Protein 1A64 (pdb70)

Nearest PDB structures (foldseek):
  1a7b-assembly1_A  TM=9.871E-01  e=3.506E-15  Rattus norvegicus
  1cdc-assembly1_A  TM=5.563E-01  e=2.227E-14  Rattus norvegicus
  1hng-assembly1_B  TM=5.543E-01  e=1.855E-09  Rattus rattus
  1t6w-assembly1_A  TM=5.623E-01  e=9.283E-09  Rattus norvegicus
  1a7b-assembly1_A  TM=9.860E-01  e=1.993E-15  Rattus norvegicus

GO terms:
  GO:0005886 plasma membrane (C, EXP)
  GO:0009986 cell surface (C, IDA)
  GO:0032991 protein-containing complex (C, IDA)
  GO:0098609 cell-cell adhesion (P, IMP)
  GO:0005515 protein binding (F, IPI)
  GO:0030971 receptor tyrosine kinase binding (F, IPI)
  GO:0042802 identical protein binding (F, IPI)
  GO:0019901 protein kinase binding (F, IPI)

B-factor: mean 34.08, std 10.12, range [12.92, 67.63]

Foldseek 3Di:
DDDDDDPPDDDDDDDPPDDDDPPDAKDWDADPPRTDDMGGNDDDDPDPQWDQDPVRDIDRNDDDQVVFAKDWDWDADPVRHTDDIDIDGGDDDD/DDDDDDPPDDDDDDDPPDDDDPPDAKDWDADVVGTDDMDGDDDDDPDPQWDADPVGDIHRNDDDQVVFAKDWDWDADPVGDTPDIDIDGGDDDD

Radius of gyration: 20.13 Å; Cα contacts (8 Å, |Δi|>4): 446; chains: 2; bounding box: 44×44×50 Å

Organism: Rattus norvegicus (NCBI:txid10116)

Secondary structure (DSSP, 8-state):
-EEEEETT--EEE--TT----TTEEEEEEEETTEEEEEEESSPEESSTTEEE-TTSPEEESS--GGG-EEEEEEEEETTS-EEEEEEEEEEEE-/-EEEEETT--EEE--TT----TTEEEEEEEETTEEEEEEE-SPEESSTTEEE-TTSPEEESS--GGG-EEEEEEEEETT--EEEEEEEEEEEE-

Sequence (188 aa):
GTVWGALGHGINLNIPNFQMTDDIDEVRWERGSTLVAEFKRKPFLKSGAFEILANGDLKIKNLTRDDSGTYNVTVYSTNGTRILDKALDLRILEGTVWGALGHGINLNIPNFQMTDDIDEVRWERGSTLVAEFKRKPFLKSGAFEILANGDLKIKNLTRDDSGTYNVTVYSTNGTRILDKALDLRILE

Solvent-accessible surface area: 10518 Å² total; per-residue (Å²): 81,74,41,138,9,32,77,58,117,36,26,50,0,86,10,48,134,37,145,44,60,129,79,4,7,22,1,57,0,46,79,59,128,47,61,2,0,39,49,61,72,103,48,82,64,113,52,56,48,9,52,27,52,105,74,4,8,0,71,1,100,85,2,50,179,112,12,51,26,67,0,46,0,2,0,29,17,57,114,53,74,138,94,18,83,85,54,9,50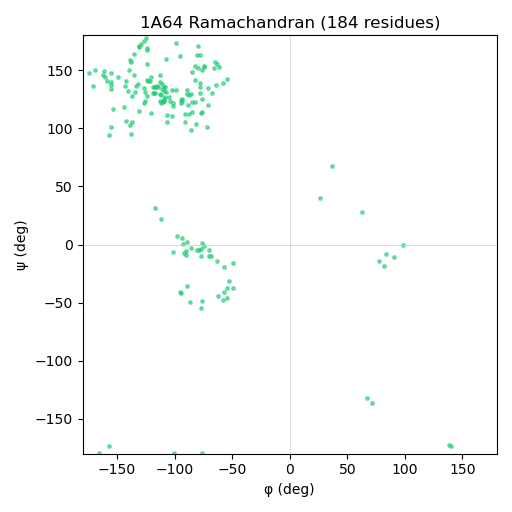,1,121,24,112,149,79,81,44,136,11,30,77,60,116,36,31,52,0,88,10,45,162,50,144,54,64,153,86,21,8,19,0,55,0,47,49,55,129,43,64,0,0,39,39,64,106,99,48,75,64,118,51,53,43,16,59,30,54,106,74,4,8,0,60,0,102,80,1,58,171,102,18,44,31,59,1,48,0,2,0,41,11,56,118,43,70,133,94,18,78,72,51,12,58,2,131,24,113,138

InterPro domains:
  IPR008424 Immunoglobulin C2-set [PF05790] (128-198)
  IPR013106 Immunoglobulin V-set domain [PF07686] (25-119)
  IPR013783 Immunoglobulin-like fold [G3DSA:2.60.40.10] (23-121)
  IPR013783 Immunoglobulin-like fold [G3DSA:2.60.40.10] (122-198)
  IPR015631 CD2/SLAM family receptor [PTHR12080] (14-244)
  IPR015632 T-cell surface antigen CD2 [PR01870] (29-41)
  IPR015632 T-cell surface antigen CD2 [PR01870] (43-56)
  IPR015632 T-cell surface antigen CD2 [PR01870] (77-89)
  IPR015632 T-cell surface antigen CD2 [PR01870] (90-107)
  IPR015632 T-cell surface antigen CD2 [PR01870] (107-121)
  IPR036179 Immunoglobulin-like domain superfamily [SSF48726] (27-110)
  IPR036179 Immunoglobulin-like domain superfamily [SSF48726] (121-198)

CATH classification: 2.60.40.10

Structure (mmCIF, N/CA/C/O backbone):
data_1A64
#
_entry.id   1A64
#
_cell.length_a   40.720
_cell.length_b   40.720
_cell.length_c   105.840
_cell.angle_alpha   90.00
_cell.angle_beta   90.00
_cell.angle_gamma   90.00
#
_symmetry.space_group_name_H-M   'P 43'
#
loop_
_entity.id
_entity.type
_entity.pdbx_description
1 polymer CD2
2 water water
#
loop_
_atom_site.group_PDB
_atom_site.id
_atom_site.type_symbol
_atom_site.label_atom_id
_atom_site.label_alt_id
_atom_site.label_comp_id
_atom_site.label_asym_id
_atom_site.label_entity_id
_atom_site.label_seq_id
_atom_site.pdbx_PDB_ins_code
_atom_site.Cartn_x
_atom_site.Cartn_y
_atom_site.Cartn_z
_atom_site.occupancy
_atom_site.B_iso_or_equiv
_atom_site.auth_seq_id
_atom_site.auth_comp_id
_atom_site.auth_asym_id
_atom_site.auth_atom_id
_atom_site.pdbx_PDB_model_num
ATOM 1 N N . GLY A 1 4 ? 19.373 0.578 -1.569 1.00 39.13 4 GLY A N 1
ATOM 2 C CA . GLY A 1 4 ? 17.875 0.455 -1.594 1.00 38.52 4 GLY A CA 1
ATOM 3 C C . GLY A 1 4 ? 17.279 0.489 -0.200 1.00 37.85 4 GLY A C 1
ATOM 4 O O . GLY A 1 4 ? 16.155 0.950 -0.005 1.00 38.03 4 GLY A O 1
ATOM 5 N N . THR A 1 5 ? 18.043 0.000 0.774 1.00 37.12 5 THR A N 1
ATOM 6 C CA . THR A 1 5 ? 17.607 -0.037 2.161 1.00 34.74 5 THR A CA 1
ATOM 7 C C . THR A 1 5 ? 18.358 0.967 3.034 1.00 33.44 5 THR A C 1
ATOM 8 O O . THR A 1 5 ? 19.591 0.944 3.119 1.00 33.89 5 THR A O 1
ATOM 12 N N . VAL A 1 6 ? 17.595 1.845 3.683 1.00 32.02 6 VAL A N 1
ATOM 13 C CA . VAL A 1 6 ? 18.142 2.875 4.567 1.00 29.72 6 VAL A CA 1
ATOM 14 C C . VAL A 1 6 ? 17.669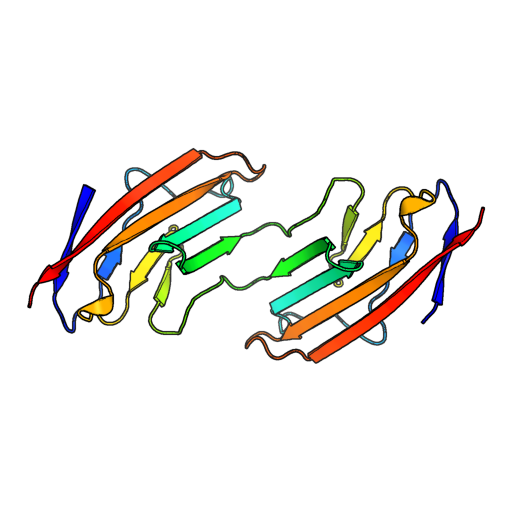 2.583 5.979 1.00 28.10 6 VAL A C 1
ATOM 15 O O . VAL A 1 6 ? 16.501 2.285 6.184 1.00 28.01 6 VAL A O 1
ATOM 19 N N . TRP A 1 7 ? 18.574 2.705 6.945 1.00 26.82 7 TRP A N 1
ATOM 20 C CA . TRP A 1 7 ? 18.257 2.442 8.339 1.00 25.58 7 TRP A CA 1
ATOM 21 C C . TRP A 1 7 ? 18.201 3.673 9.232 1.00 24.35 7 TRP A C 1
ATOM 22 O O . TRP A 1 7 ? 19.103 4.509 9.229 1.00 24.15 7 TRP A O 1
ATOM 33 N N . GLY A 1 8 ? 17.134 3.754 10.016 1.00 22.94 8 GLY A N 1
ATOM 34 C CA . GLY A 1 8 ? 16.964 4.848 10.944 1.00 22.83 8 GLY A CA 1
ATOM 35 C C . GLY A 1 8 ? 16.750 4.238 12.315 1.00 23.87 8 GLY A C 1
ATOM 36 O O . GLY A 1 8 ? 16.673 3.024 12.462 1.00 24.42 8 GLY A O 1
ATOM 37 N N . ALA A 1 9 ? 16.611 5.061 13.331 1.00 24.46 9 ALA A N 1
ATOM 38 C CA . ALA A 1 9 ? 16.409 4.529 14.659 1.00 25.28 9 ALA A CA 1
ATOM 39 C C . ALA A 1 9 ? 15.361 5.388 15.354 1.00 26.01 9 ALA A C 1
ATOM 40 O O . ALA A 1 9 ? 15.227 6.567 15.021 1.00 26.81 9 ALA A O 1
ATOM 42 N N . LEU A 1 10 ? 14.584 4.794 16.266 1.00 26.58 10 LEU A N 1
ATOM 43 C CA . LEU A 1 10 ? 13.551 5.535 16.997 1.00 27.93 10 LEU A CA 1
ATOM 44 C C . LEU A 1 10 ? 14.128 6.716 17.769 1.00 29.14 10 LEU A C 1
ATOM 45 O O . LEU A 1 10 ? 15.208 6.615 18.354 1.00 29.80 10 LEU A O 1
ATOM 50 N N . GLY A 1 11 ? 13.404 7.836 17.744 1.00 29.34 11 GLY A N 1
ATOM 51 C CA . GLY A 1 11 ? 13.836 9.043 18.430 1.00 29.48 11 GLY A CA 1
ATOM 52 C C . GLY A 1 11 ? 14.808 9.894 17.633 1.00 30.67 11 GLY A C 1
ATOM 53 O O . GLY A 1 11 ? 15.152 11.004 18.028 1.00 32.27 11 GLY A O 1
ATOM 54 N N . HIS A 1 12 ? 15.273 9.369 16.509 1.00 29.95 12 HIS A N 1
ATOM 55 C CA . HIS A 1 12 ? 16.205 10.103 15.676 1.00 28.92 12 HIS A CA 1
ATOM 56 C C . HIS A 1 12 ? 15.525 10.602 14.412 1.00 29.13 12 HIS A C 1
ATOM 57 O O . HIS A 1 12 ? 14.473 10.108 14.024 1.00 29.33 12 HIS A O 1
ATOM 64 N N . GLY A 1 13 ? 16.127 11.606 13.790 1.00 28.03 13 GLY A N 1
ATOM 65 C CA . GLY A 1 13 ? 15.607 12.119 12.542 1.00 26.61 13 GLY A CA 1
ATOM 66 C C . GLY A 1 13 ? 16.458 11.462 11.476 1.00 25.60 13 GLY A C 1
ATOM 67 O O . GLY A 1 13 ? 17.421 10.760 11.804 1.00 24.65 13 GLY A O 1
ATOM 68 N N . ILE A 1 14 ? 16.109 11.661 10.209 1.00 24.65 14 ILE A N 1
ATOM 69 C CA . ILE A 1 14 ? 16.876 11.066 9.126 1.00 23.99 14 ILE A CA 1
ATOM 70 C C . ILE A 1 14 ? 16.600 11.779 7.809 1.00 23.84 14 ILE A C 1
ATOM 71 O O . ILE A 1 14 ? 15.523 12.331 7.615 1.00 22.37 14 ILE A O 1
ATOM 76 N N . ASN A 1 15 ? 17.599 11.816 6.937 1.00 23.99 15 ASN A N 1
ATOM 77 C CA . ASN A 1 15 ? 17.432 12.420 5.633 1.00 24.83 15 ASN A CA 1
ATOM 78 C C . ASN A 1 15 ? 17.463 11.321 4.595 1.00 25.67 15 ASN A C 1
ATOM 79 O O . ASN A 1 15 ? 18.407 10.533 4.550 1.00 26.19 15 ASN A O 1
ATOM 84 N N . LEU A 1 16 ? 16.395 11.229 3.808 1.00 26.04 16 LEU A N 1
ATOM 85 C CA . LEU A 1 16 ? 16.303 10.240 2.733 1.00 26.60 16 LEU A CA 1
ATOM 86 C C . LEU A 1 16 ? 16.952 10.905 1.517 1.00 26.93 16 LEU A C 1
ATOM 87 O O . LEU A 1 16 ? 16.449 11.904 0.994 1.00 25.95 16 LEU A O 1
ATOM 92 N N . ASN A 1 17 ? 18.096 10.361 1.112 1.00 27.95 17 ASN A N 1
ATOM 93 C CA . ASN A 1 17 ? 18.879 10.920 0.020 1.00 28.57 17 ASN A CA 1
ATOM 94 C C . ASN A 1 17 ? 18.520 10.448 -1.362 1.00 29.61 17 ASN A C 1
ATOM 95 O O . ASN A 1 17 ? 18.400 9.246 -1.595 1.00 28.99 17 ASN A O 1
ATOM 100 N N . ILE A 1 18 ? 18.310 11.404 -2.267 1.00 31.71 18 ILE A N 1
ATOM 101 C CA . ILE A 1 18 ? 18.015 11.063 -3.654 1.00 33.99 18 ILE A CA 1
ATOM 102 C C . ILE A 1 18 ? 19.391 10.694 -4.192 1.00 36.78 18 ILE A C 1
ATOM 103 O O . ILE A 1 18 ? 20.281 11.541 -4.320 1.00 36.20 18 ILE A O 1
ATOM 108 N N . PRO A 1 19 ? 19.567 9.410 -4.535 1.00 40.29 19 PRO A N 1
ATOM 109 C CA . PRO A 1 19 ? 20.820 8.846 -5.059 1.00 43.61 19 PRO A CA 1
ATOM 110 C C . PRO A 1 19 ? 21.227 9.443 -6.382 1.00 46.56 19 PRO A C 1
ATOM 111 O O . PRO A 1 19 ? 20.366 9.873 -7.153 1.00 47.10 19 PRO A O 1
ATOM 115 N N . ASN A 1 20 ? 22.524 9.381 -6.666 1.00 49.04 20 ASN A N 1
ATOM 116 C CA . ASN A 1 20 ? 23.124 9.884 -7.918 1.00 51.67 20 ASN A CA 1
ATOM 117 C C . ASN A 1 20 ? 22.324 11.014 -8.583 1.00 51.81 20 ASN A C 1
ATOM 118 O O . ASN A 1 20 ? 22.213 11.102 -9.833 1.00 52.81 20 ASN A O 1
ATOM 123 N N . PHE A 1 21 ? 21.801 11.927 -7.783 1.00 50.55 21 PHE A N 1
ATOM 124 C CA . PHE A 1 21 ? 21.023 13.036 -8.297 1.00 49.95 21 PHE A CA 1
ATOM 125 C C . PHE A 1 21 ? 21.449 14.352 -7.651 1.00 51.09 21 PHE A C 1
ATOM 126 O O . PHE A 1 21 ? 21.612 14.441 -6.417 1.00 51.23 21 PHE A O 1
ATOM 134 N N . GLN A 1 22 ? 21.666 15.314 -8.519 1.00 51.48 22 GLN A N 1
ATOM 135 C CA . GLN A 1 22 ? 22.030 16.674 -8.129 1.00 52.15 22 GLN A CA 1
ATOM 136 C C . GLN A 1 22 ? 20.857 17.588 -8.500 1.00 51.47 22 GLN A C 1
ATOM 137 O O . GLN A 1 22 ? 20.277 17.453 -9.585 1.00 51.32 22 GLN A O 1
ATOM 143 N N . MET A 1 23 ? 20.565 18.535 -7.611 1.00 50.74 23 MET A N 1
ATOM 144 C CA . MET A 1 23 ? 19.482 19.509 -7.799 1.00 50.43 23 MET A CA 1
ATOM 145 C C . MET A 1 23 ? 19.970 20.692 -8.613 1.00 50.49 23 MET A C 1
ATOM 146 O O . MET 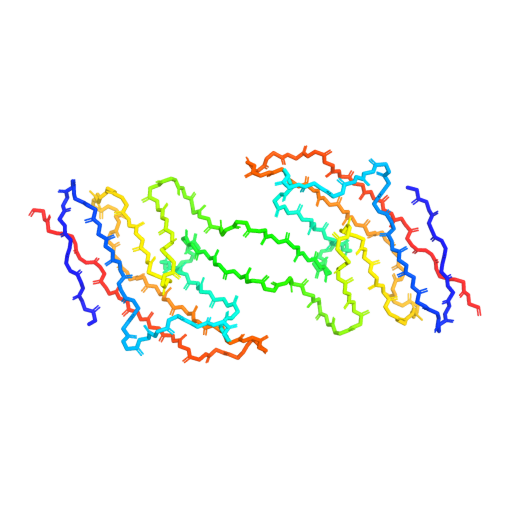A 1 23 ? 20.928 21.358 -8.222 1.00 51.26 23 MET A O 1
ATOM 151 N N . THR A 1 24 ? 19.297 20.955 -9.734 1.00 49.76 24 THR A N 1
ATOM 152 C CA . THR A 1 24 ? 19.630 22.062 -10.632 1.00 49.12 24 THR A CA 1
ATOM 153 C C . THR A 1 24 ? 18.410 22.952 -10.913 1.00 50.22 24 THR A C 1
ATOM 154 O O . THR A 1 24 ? 17.295 22.661 -10.465 1.00 50.75 24 THR A O 1
ATOM 158 N N . ASP A 1 25 ? 18.629 24.050 -11.641 1.00 50.09 25 ASP A N 1
ATOM 159 C CA . ASP A 1 25 ? 17.549 24.976 -11.999 1.00 49.43 25 ASP A CA 1
ATOM 160 C C . ASP A 1 25 ? 16.694 24.417 -13.134 1.00 48.24 25 ASP A C 1
ATOM 161 O O . ASP A 1 25 ? 15.689 25.003 -13.538 1.00 47.84 25 ASP A O 1
ATOM 166 N N . ASP A 1 26 ? 17.122 23.263 -13.632 1.00 47.28 26 ASP A N 1
ATOM 167 C CA . ASP A 1 26 ? 16.448 22.549 -14.694 1.00 46.03 26 ASP A CA 1
ATOM 168 C C . ASP A 1 26 ? 15.391 21.550 -14.200 1.00 43.42 26 ASP A C 1
ATOM 169 O O . ASP A 1 26 ? 14.649 20.996 -14.996 1.00 43.93 26 ASP A O 1
ATOM 174 N N . ILE A 1 27 ? 15.271 21.352 -12.894 1.00 40.40 27 ILE A N 1
ATOM 175 C CA . ILE A 1 27 ? 14.256 20.415 -12.457 1.00 37.73 27 ILE A CA 1
ATOM 176 C C . ILE A 1 27 ? 13.052 21.198 -11.949 1.00 35.59 27 ILE A C 1
ATOM 177 O O . ILE A 1 27 ? 13.190 22.177 -11.234 1.00 34.50 27 ILE A O 1
ATOM 182 N N . ASP A 1 28 ? 11.876 20.786 -12.396 1.00 34.26 28 ASP A N 1
ATOM 183 C CA . ASP A 1 28 ? 10.624 21.436 -12.055 1.00 33.55 28 ASP A CA 1
ATOM 184 C C . ASP A 1 28 ? 9.951 20.910 -10.794 1.00 32.77 28 ASP A C 1
ATOM 185 O O . ASP A 1 28 ? 9.370 21.699 -10.044 1.00 32.86 28 ASP A O 1
ATOM 190 N N . GLU A 1 29 ? 10.062 19.600 -10.542 1.00 32.12 29 GLU A N 1
ATOM 191 C CA . GLU A 1 29 ? 9.404 18.984 -9.380 1.00 31.19 29 GLU A CA 1
ATOM 192 C C . GLU A 1 29 ? 10.057 17.766 -8.720 1.00 28.70 29 GLU A C 1
ATOM 193 O O . GLU A 1 29 ? 10.639 16.908 -9.379 1.00 28.54 29 GLU A O 1
ATOM 199 N N . VAL A 1 30 ? 9.932 17.707 -7.398 1.00 26.32 30 VAL A N 1
ATOM 200 C CA . VAL A 1 30 ? 10.432 16.591 -6.606 1.00 25.94 30 VAL A CA 1
ATOM 201 C C . VAL A 1 30 ? 9.241 16.085 -5.783 1.00 25.36 30 VAL A C 1
ATOM 202 O O . VAL A 1 30 ? 8.607 16.831 -5.035 1.00 23.45 30 VAL A O 1
ATOM 206 N N . ARG A 1 31 ? 8.931 14.806 -5.939 1.00 25.49 31 ARG A N 1
ATOM 207 C CA . ARG A 1 31 ? 7.797 14.239 -5.239 1.00 25.17 31 ARG A CA 1
ATOM 208 C C . ARG A 1 31 ? 8.183 13.044 -4.409 1.00 24.22 31 ARG A C 1
ATOM 209 O O . ARG A 1 31 ? 8.820 12.128 -4.911 1.00 23.80 31 ARG A O 1
ATOM 217 N N . TRP A 1 32 ? 7.809 13.087 -3.133 1.00 23.81 32 TRP A N 1
ATOM 218 C CA . TRP A 1 32 ? 8.037 11.997 -2.186 1.00 23.41 32 TRP A CA 1
ATOM 219 C C . TRP A 1 32 ? 6.682 11.416 -1.797 1.00 23.64 32 TRP A C 1
ATOM 220 O O . TRP A 1 32 ? 5.755 12.141 -1.444 1.00 22.55 32 TRP A O 1
ATOM 231 N N . GLU A 1 33 ? 6.568 10.100 -1.885 1.00 23.94 33 GLU A N 1
ATOM 232 C CA . GLU A 1 33 ? 5.325 9.433 -1.528 1.00 24.21 33 GLU A CA 1
ATOM 233 C C . GLU A 1 33 ? 5.703 8.190 -0.764 1.00 24.43 33 GLU A C 1
ATOM 234 O O . GLU A 1 33 ? 6.796 7.676 -0.925 1.00 24.65 33 GLU A O 1
ATOM 240 N N . ARG A 1 34 ? 4.762 7.683 0.019 1.00 24.69 34 ARG A N 1
ATOM 241 C CA . ARG A 1 34 ? 4.951 6.458 0.783 1.00 25.76 34 ARG A CA 1
ATOM 242 C C . ARG A 1 34 ? 3.595 5.796 0.583 1.00 26.01 34 ARG A C 1
ATOM 243 O O . ARG A 1 34 ? 2.606 6.190 1.211 1.00 26.52 34 ARG A O 1
ATOM 251 N N . GLY A 1 35 ? 3.544 4.799 -0.304 1.00 25.68 35 GLY A N 1
ATOM 252 C CA . GLY A 1 35 ? 2.277 4.153 -0.619 1.00 25.48 35 GLY A CA 1
ATOM 253 C C . GLY A 1 35 ? 1.392 5.165 -1.331 1.00 24.57 35 GLY A C 1
ATOM 254 O O . GLY A 1 35 ? 1.842 5.866 -2.258 1.00 24.41 35 GLY A O 1
ATOM 255 N N . SER A 1 36 ? 0.141 5.280 -0.882 1.00 23.41 36 SER A N 1
ATOM 256 C CA . SER A 1 36 ? -0.791 6.231 -1.486 1.00 23.12 36 SER A CA 1
ATOM 257 C C . SER A 1 36 ? -0.759 7.625 -0.836 1.00 21.77 36 SER A C 1
ATOM 258 O O . SER A 1 36 ? -1.485 8.523 -1.244 1.00 21.93 36 SER A O 1
ATOM 261 N N . THR A 1 37 ? 0.129 7.804 0.135 1.00 20.75 37 THR A N 1
ATOM 262 C CA . THR A 1 37 ? 0.284 9.073 0.859 1.00 21.31 37 THR A CA 1
ATOM 263 C C . THR A 1 37 ? 1.291 10.004 0.189 1.00 21.20 37 THR A C 1
ATOM 264 O O . THR A 1 37 ? 2.402 9.573 -0.134 1.00 20.92 37 THR A O 1
ATOM 268 N N . LEU A 1 38 ? 0.903 11.262 -0.041 1.00 21.34 38 LEU A N 1
ATOM 269 C CA . LEU A 1 38 ? 1.837 12.256 -0.584 1.00 20.86 38 LEU A CA 1
ATOM 270 C C . LEU A 1 38 ? 2.498 12.841 0.671 1.00 21.50 38 LEU A C 1
ATOM 271 O O . LEU A 1 38 ? 1.812 13.369 1.554 1.00 22.60 38 LEU A O 1
ATOM 276 N N . VAL A 1 39 ? 3.815 12.715 0.773 1.00 20.17 39 VAL A N 1
ATOM 277 C CA . VAL A 1 39 ? 4.529 13.179 1.945 1.00 19.37 39 VAL A CA 1
ATOM 278 C C . VAL A 1 39 ? 5.087 14.579 1.770 1.00 20.21 39 VAL A C 1
ATOM 279 O O . VAL A 1 39 ? 5.011 15.434 2.662 1.00 20.28 39 VAL A O 1
ATOM 283 N N . ALA A 1 40 ? 5.607 14.833 0.585 1.00 21.55 40 ALA A N 1
ATOM 284 C CA . ALA A 1 40 ? 6.210 16.114 0.311 1.00 22.05 40 ALA A CA 1
ATOM 285 C C . ALA A 1 40 ? 6.320 16.303 -1.184 1.00 22.74 40 ALA A C 1
ATOM 286 O O . ALA A 1 40 ? 6.535 15.345 -1.925 1.00 22.76 40 ALA A O 1
ATOM 288 N N . GLU A 1 41 ? 6.167 17.544 -1.625 1.00 23.45 41 GLU A N 1
ATOM 289 C CA . GLU A 1 41 ? 6.289 17.863 -3.032 1.00 24.03 41 GLU A CA 1
ATOM 290 C C . GLU A 1 41 ? 6.664 19.299 -3.275 1.00 25.43 41 GLU A C 1
ATOM 291 O O . GLU A 1 41 ? 6.154 20.215 -2.642 1.00 24.78 41 GLU A O 1
ATOM 297 N N . PHE A 1 42 ? 7.579 19.463 -4.215 1.00 27.72 42 PHE A N 1
ATOM 298 C CA . PHE A 1 42 ? 8.065 20.755 -4.648 1.00 29.47 42 PHE A CA 1
ATOM 299 C C . PHE A 1 42 ? 7.804 20.823 -6.158 1.00 29.25 42 PHE A C 1
ATOM 300 O O . PHE A 1 42 ? 7.830 19.815 -6.855 1.00 27.80 42 PHE A O 1
ATOM 308 N N . LYS A 1 43 ? 7.386 21.996 -6.607 1.00 30.63 43 LYS A N 1
ATOM 309 C CA . LYS A 1 43 ? 7.104 22.245 -8.019 1.00 30.59 43 LYS A CA 1
ATOM 310 C C . LYS A 1 43 ? 7.311 23.740 -8.207 1.00 30.72 43 LYS A C 1
ATOM 311 O O . LYS A 1 43 ? 6.629 24.545 -7.564 1.00 31.04 43 LYS A O 1
ATOM 317 N N . ARG A 1 44 ? 8.294 24.106 -9.029 1.00 31.24 44 ARG A N 1
ATOM 318 C CA . ARG A 1 44 ? 8.601 25.515 -9.288 1.00 31.88 44 ARG A CA 1
ATOM 319 C C . ARG A 1 44 ? 7.611 26.187 -10.219 1.00 31.82 44 ARG A C 1
ATOM 320 O O . ARG A 1 44 ? 7.154 27.289 -9.941 1.00 32.39 44 ARG A O 1
ATOM 328 N N . LYS A 1 45 ? 7.325 25.544 -11.344 1.00 31.59 45 LYS A N 1
ATOM 329 C CA . LYS A 1 45 ? 6.379 26.084 -12.313 1.00 32.17 45 LYS A CA 1
ATOM 330 C C . LYS A 1 45 ? 4.935 25.827 -11.910 1.00 31.70 45 LYS A C 1
ATOM 331 O O . LYS A 1 45 ? 4.626 24.872 -11.206 1.00 31.81 45 LYS A O 1
ATOM 337 N N . PRO A 1 46 ? 4.033 26.708 -12.334 1.00 31.29 48 PRO A N 1
ATOM 338 C CA . PRO A 1 46 ? 2.605 26.597 -12.043 1.00 31.00 48 PRO A CA 1
ATOM 339 C C . PRO A 1 46 ? 1.954 25.507 -12.875 1.00 29.76 48 PRO A C 1
ATOM 340 O O . PRO A 1 46 ? 2.417 25.181 -13.971 1.00 30.71 48 PRO A O 1
ATOM 344 N N . PHE A 1 47 ? 0.874 24.946 -12.344 1.00 28.30 49 PHE A N 1
ATOM 345 C CA . PHE A 1 47 ? 0.126 23.925 -13.054 1.00 25.49 49 PHE A CA 1
ATOM 346 C C . PHE A 1 47 ? -0.717 24.652 -14.088 1.00 22.66 49 PHE A C 1
ATOM 347 O O . PHE A 1 47 ? -1.291 25.675 -13.782 1.00 21.70 49 PHE A O 1
ATOM 355 N N . LEU A 1 48 ? -0.754 24.137 -15.309 1.00 22.01 50 LEU A N 1
ATOM 356 C CA . LEU A 1 48 ? -1.561 24.707 -16.383 1.00 22.65 50 LEU A CA 1
ATOM 357 C C . LEU A 1 48 ? -2.140 23.519 -17.133 1.00 23.60 50 LEU A C 1
ATOM 358 O O . LEU A 1 48 ? -1.401 22.588 -17.464 1.00 23.79 50 LEU A O 1
ATOM 363 N N . LYS A 1 49 ? -3.449 23.540 -17.401 1.00 23.81 51 LYS A N 1
ATOM 364 C CA . LYS A 1 49 ? -4.098 22.437 -18.119 1.00 24.48 51 LYS A CA 1
ATOM 365 C C . LYS A 1 49 ? -3.455 22.176 -19.478 1.00 25.84 51 LYS A C 1
ATOM 366 O O . LYS A 1 49 ? -3.245 21.031 -19.880 1.00 26.94 51 LYS A O 1
ATOM 372 N N . SER A 1 50 ? -3.120 23.256 -20.170 1.00 26.68 52 SER A N 1
ATOM 373 C CA . SER A 1 50 ? -2.506 23.185 -21.489 1.00 27.18 52 SER A CA 1
ATOM 374 C C . SER A 1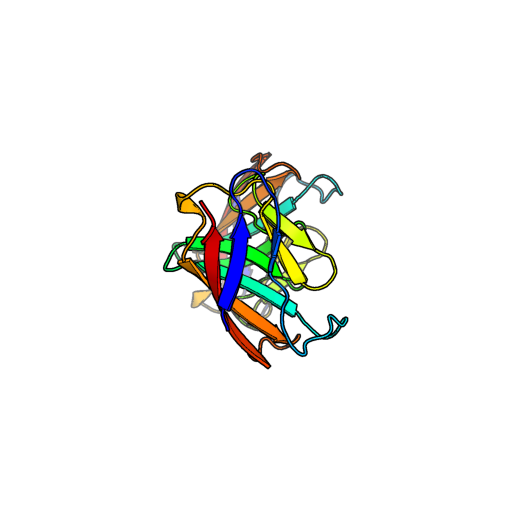 50 ? -1.946 24.566 -21.810 1.00 27.77 52 SER A C 1
ATOM 375 O O . SER A 1 50 ? -2.033 25.480 -20.988 1.00 26.58 52 SER A O 1
ATOM 378 N N . GLY A 1 51 ? -1.345 24.703 -22.989 1.00 28.29 53 GLY A N 1
ATOM 379 C CA . GLY A 1 51 ? -0.789 25.978 -23.405 1.00 28.86 53 GLY A CA 1
ATOM 380 C C . GLY A 1 51 ? -1.886 26.982 -23.694 1.00 29.13 53 GLY A C 1
ATOM 381 O O . GLY A 1 51 ? -1.612 28.154 -23.900 1.00 31.38 53 GLY A O 1
ATOM 382 N N . ALA A 1 52 ? -3.132 26.533 -23.725 1.00 28.71 54 ALA A N 1
ATOM 383 C CA . ALA A 1 52 ? -4.245 27.445 -23.965 1.00 29.03 54 ALA A CA 1
ATOM 384 C C . ALA A 1 52 ? -4.458 28.433 -22.795 1.00 29.27 54 ALA A C 1
ATOM 385 O O . ALA A 1 52 ? -5.205 29.404 -22.927 1.00 29.71 54 ALA A O 1
ATOM 387 N N . PHE A 1 53 ? -3.764 28.206 -21.676 1.00 28.72 55 PHE A N 1
ATOM 388 C CA . PHE A 1 53 ? -3.892 29.039 -20.479 1.00 27.49 55 PHE A CA 1
ATOM 389 C C . PHE A 1 53 ? -2.542 29.477 -19.940 1.00 27.85 55 PHE A C 1
ATOM 390 O O . PHE A 1 53 ? -1.503 28.994 -20.372 1.00 28.21 55 PHE A O 1
ATOM 398 N N . GLU A 1 54 ? -2.576 30.387 -18.976 1.00 28.37 56 GLU A N 1
ATOM 399 C CA . GLU A 1 54 ? -1.378 30.847 -18.289 1.00 29.92 56 GLU A CA 1
ATOM 400 C C . GLU A 1 54 ? -1.782 31.703 -17.099 1.00 30.24 56 GLU A C 1
ATOM 401 O O . GLU A 1 54 ? -2.747 32.460 -17.176 1.00 30.67 56 GLU A O 1
ATOM 407 N N . ILE A 1 55 ? -1.126 31.493 -15.962 1.00 29.43 57 ILE A N 1
ATOM 408 C CA . ILE A 1 55 ? -1.437 32.260 -14.764 1.00 29.73 57 ILE A CA 1
ATOM 409 C C . ILE A 1 55 ? -0.495 33.466 -14.714 1.00 29.72 57 ILE A C 1
ATOM 410 O O . ILE A 1 55 ? 0.719 33.318 -14.843 1.00 31.07 57 ILE A O 1
ATOM 415 N N . LEU A 1 56 ? -1.058 34.664 -14.604 1.00 28.67 58 LEU A N 1
ATOM 416 C CA . LEU A 1 56 ? -0.247 35.878 -14.587 1.00 28.86 58 LEU A CA 1
ATOM 417 C C . LEU A 1 56 ? 0.363 36.180 -13.235 1.00 29.89 58 LEU A C 1
ATOM 418 O O . LEU A 1 56 ? -0.070 35.637 -12.216 1.00 29.52 58 LEU A O 1
ATOM 423 N N . ALA A 1 57 ? 1.371 37.051 -13.224 1.00 30.75 59 ALA A N 1
ATOM 424 C CA . ALA A 1 57 ? 2.067 37.399 -11.985 1.00 30.62 59 ALA A CA 1
ATOM 425 C C . ALA A 1 57 ? 1.149 37.959 -10.903 1.00 30.15 59 ALA A C 1
ATOM 426 O O . ALA A 1 57 ? 1.503 37.932 -9.731 1.00 30.28 59 ALA A O 1
ATOM 428 N N . ASN A 1 58 ? -0.037 38.431 -11.287 1.00 30.15 60 ASN A N 1
ATOM 429 C CA . ASN A 1 58 ? -1.005 38.962 -10.316 1.00 29.45 60 ASN A CA 1
ATOM 430 C C . ASN A 1 58 ? -2.084 37.947 -9.911 1.00 28.58 60 ASN A C 1
ATOM 431 O O . ASN A 1 58 ? -3.017 38.284 -9.178 1.00 29.34 60 ASN A O 1
ATOM 436 N N . GLY A 1 59 ? -1.917 36.704 -10.370 1.00 27.52 61 GLY A N 1
ATOM 437 C CA . GLY A 1 59 ? -2.844 35.631 -10.062 1.00 25.70 61 GLY A CA 1
ATOM 438 C C . GLY A 1 59 ? -3.981 35.451 -11.052 1.00 24.52 61 GLY A C 1
ATOM 439 O O . GLY A 1 59 ? -4.694 34.460 -10.986 1.00 25.59 61 GLY A O 1
ATOM 440 N N . ASP A 1 60 ? -4.160 36.400 -11.966 1.00 23.77 62 ASP A N 1
ATOM 441 C CA . ASP A 1 60 ? -5.240 36.346 -12.965 1.00 23.03 62 ASP A CA 1
ATOM 442 C C . ASP A 1 60 ? -5.091 35.191 -13.968 1.00 21.24 62 ASP A C 1
ATOM 443 O O . ASP A 1 60 ? -3.978 34.751 -14.262 1.00 19.95 62 ASP A O 1
ATOM 448 N N . LEU A 1 61 ? -6.218 34.720 -14.499 1.00 19.79 63 LEU A N 1
ATOM 449 C CA . LEU A 1 61 ? -6.211 33.624 -15.456 1.00 21.31 63 LEU A CA 1
ATOM 450 C C . LEU A 1 61 ? -6.371 34.149 -16.861 1.00 22.26 63 LEU A C 1
ATOM 451 O O . LEU A 1 61 ? -7.360 34.777 -17.195 1.00 21.87 63 LEU A O 1
ATOM 456 N N . LYS A 1 62 ? -5.372 33.895 -17.686 1.00 24.51 64 LYS A N 1
ATOM 457 C CA . LYS A 1 62 ? -5.440 34.304 -19.062 1.00 25.65 64 LYS A CA 1
ATOM 458 C C . LYS A 1 62 ? -5.796 33.096 -19.948 1.00 26.76 64 LYS A C 1
ATOM 459 O O . LYS A 1 62 ? -5.139 32.056 -19.896 1.00 26.05 64 LYS A O 1
ATOM 465 N N . ILE A 1 63 ? -6.904 33.218 -20.677 1.00 27.87 65 ILE A N 1
ATOM 466 C CA . ILE A 1 63 ? -7.346 32.196 -21.614 1.00 28.53 65 ILE A CA 1
ATOM 467 C C . ILE A 1 63 ? -6.924 32.807 -22.946 1.00 29.80 65 ILE A C 1
ATOM 468 O O . ILE A 1 63 ? -7.475 33.812 -23.385 1.00 29.38 65 ILE A O 1
ATOM 473 N N . LYS A 1 64 ? -5.925 32.196 -23.571 1.00 31.41 66 LYS A N 1
ATOM 474 C CA . LYS A 1 64 ? -5.377 32.687 -24.827 1.00 32.97 66 LYS A CA 1
ATOM 475 C C . LYS A 1 64 ? -6.298 32.835 -26.040 1.00 34.16 66 LYS A C 1
ATOM 476 O O . LYS A 1 64 ? -6.271 33.876 -26.714 1.00 35.02 66 LYS A O 1
ATOM 482 N N . ASN A 1 65 ? -7.095 31.814 -26.338 1.00 34.34 67 ASN A N 1
ATOM 483 C CA . ASN A 1 65 ? -7.991 31.879 -27.494 1.00 35.52 67 ASN A CA 1
ATOM 484 C C . ASN A 1 65 ? -9.384 31.315 -27.162 1.00 35.22 67 ASN A C 1
ATOM 485 O O . ASN A 1 65 ? -9.567 30.111 -27.062 1.00 35.93 67 ASN A O 1
ATOM 490 N N . LEU A 1 66 ? -10.370 32.195 -27.007 1.00 34.82 68 LEU A N 1
ATOM 491 C CA . LEU A 1 66 ? -11.723 31.776 -26.624 1.00 34.73 68 LEU A CA 1
ATOM 492 C C . LEU A 1 66 ? -12.536 30.959 -27.617 1.00 35.53 68 LEU A C 1
ATOM 493 O O . LEU A 1 66 ? -12.620 31.292 -28.798 1.00 35.78 68 LEU A O 1
ATOM 498 N N . THR A 1 67 ? -13.097 29.859 -27.128 1.00 35.63 69 THR A N 1
ATOM 499 C CA . THR A 1 67 ? -13.944 28.985 -27.937 1.00 37.06 69 THR A CA 1
ATOM 500 C C . THR A 1 67 ? -15.211 28.740 -27.135 1.00 38.21 69 THR A C 1
ATOM 501 O O . THR A 1 67 ? -15.297 29.144 -25.972 1.00 38.57 69 THR A O 1
ATOM 505 N N . ARG A 1 68 ? -16.210 28.141 -27.774 1.00 38.62 70 ARG A N 1
ATOM 506 C CA . ARG A 1 68 ? -17.489 27.864 -27.113 1.00 39.82 70 ARG A CA 1
ATOM 507 C C . ARG A 1 68 ? -17.324 27.066 -25.816 1.00 40.61 70 ARG A C 1
ATOM 508 O O . ARG A 1 68 ? -18.010 27.339 -24.830 1.00 41.58 70 ARG A O 1
ATOM 516 N N . ASP A 1 69 ? -16.390 26.129 -25.802 1.00 40.83 71 ASP A N 1
ATOM 517 C CA . ASP A 1 69 ? -16.115 25.300 -24.624 1.00 40.09 71 ASP A CA 1
ATOM 518 C C . ASP A 1 69 ? -15.361 25.977 -23.440 1.00 38.88 71 ASP A C 1
ATOM 519 O O . ASP A 1 69 ? -15.141 25.347 -22.398 1.00 39.73 71 ASP A O 1
ATOM 524 N N . ASP A 1 70 ? -15.004 27.246 -23.596 1.00 37.14 72 ASP A N 1
ATOM 525 C CA . ASP A 1 70 ? -14.323 28.010 -22.527 1.00 34.95 72 ASP A CA 1
ATOM 526 C C . ASP A 1 70 ? -15.313 28.731 -21.616 1.00 33.43 72 ASP A C 1
ATOM 527 O O . ASP A 1 70 ? -14.937 29.287 -20.580 1.00 32.94 72 ASP A O 1
ATOM 532 N N . SER A 1 71 ? -16.583 28.722 -22.003 1.00 31.97 73 SER A N 1
ATOM 533 C CA . SER A 1 71 ? -17.606 29.374 -21.205 1.00 30.90 73 SER A CA 1
ATOM 534 C C . SER A 1 71 ? -17.928 28.551 -19.965 1.00 31.00 73 SER A C 1
ATOM 535 O O . SER A 1 71 ? -17.755 27.324 -19.946 1.00 31.88 73 SER A O 1
ATOM 538 N N . GLY A 1 72 ? -18.390 29.242 -18.929 1.00 30.76 74 GLY A N 1
ATOM 539 C CA . GLY A 1 72 ? -18.740 28.581 -17.692 1.00 29.83 74 GLY A CA 1
ATOM 540 C C . GLY A 1 72 ? -18.276 29.378 -16.498 1.00 29.24 74 GLY A C 1
ATOM 541 O O . GLY A 1 72 ? -17.769 30.496 -16.618 1.00 27.75 74 GLY A O 1
ATOM 542 N N . THR A 1 73 ? -18.430 28.758 -15.338 1.00 29.44 75 THR A N 1
ATOM 543 C CA . THR A 1 73 ? -18.068 29.344 -14.057 1.00 28.63 75 THR A CA 1
ATOM 544 C C . THR A 1 73 ? -16.651 28.936 -13.667 1.00 27.50 75 THR A C 1
ATOM 545 O O . THR A 1 73 ? -16.337 27.746 -13.590 1.00 26.96 75 THR A O 1
ATOM 549 N N . TYR A 1 74 ? -15.807 29.937 -13.424 1.00 26.73 76 TYR A N 1
ATOM 550 C CA . TYR A 1 74 ? -14.421 29.732 -13.029 1.00 26.08 76 TYR A CA 1
ATOM 551 C C . TYR A 1 74 ? -14.250 30.156 -11.581 1.00 27.25 76 TYR A C 1
ATOM 552 O O . TYR A 1 74 ? -14.597 31.256 -11.213 1.00 28.94 76 TYR A O 1
ATOM 561 N N . ASN A 1 75 ? -13.765 29.249 -10.741 1.00 28.26 77 ASN A N 1
ATOM 562 C CA . ASN A 1 75 ? -13.554 29.525 -9.324 1.00 28.38 77 ASN A CA 1
ATOM 563 C C . ASN A 1 75 ? -12.101 29.855 -9.061 1.00 28.66 77 ASN A C 1
ATOM 564 O O . ASN A 1 75 ? -11.200 29.175 -9.562 1.00 29.02 77 ASN A O 1
ATOM 569 N N . VAL A 1 76 ? -11.862 30.915 -8.307 1.00 27.90 78 VAL A N 1
ATOM 570 C CA . VAL A 1 76 ? -10.503 31.281 -7.937 1.00 27.38 78 VAL A CA 1
ATOM 571 C C . VAL A 1 76 ? -10.472 31.209 -6.414 1.00 28.63 78 VAL A C 1
ATOM 572 O O . VAL A 1 76 ? -11.444 31.562 -5.756 1.00 29.48 78 VAL A O 1
ATOM 576 N N . THR A 1 77 ? -9.418 30.619 -5.872 1.00 29.95 79 THR A N 1
ATOM 577 C CA . THR A 1 77 ? -9.245 30.477 -4.424 1.00 31.22 79 THR A CA 1
ATOM 578 C C . THR A 1 77 ? -7.811 30.888 -4.139 1.00 31.04 79 THR A C 1
ATOM 579 O O . THR A 1 77 ? -6.906 30.556 -4.900 1.00 31.23 79 THR A O 1
ATOM 583 N N . VAL A 1 78 ? -7.622 31.668 -3.083 1.00 30.80 80 VAL A N 1
ATOM 584 C CA . VAL A 1 78 ? -6.305 32.148 -2.704 1.00 30.55 80 VAL A CA 1
ATOM 585 C C . VAL A 1 78 ? -6.064 31.801 -1.248 1.00 31.25 80 VAL A C 1
ATOM 586 O O . VAL A 1 78 ? -6.956 31.938 -0.416 1.00 30.06 80 VAL A O 1
ATOM 590 N N . TYR A 1 79 ? -4.870 31.288 -0.969 1.00 33.22 81 TYR A N 1
ATOM 591 C CA . TYR A 1 79 ? -4.474 30.924 0.386 1.00 35.80 81 TYR A CA 1
ATOM 592 C C . TYR A 1 79 ? -3.247 31.720 0.764 1.00 36.46 81 TYR A C 1
ATOM 593 O O . TYR A 1 79 ? -2.380 31.984 -0.071 1.00 35.64 81 TYR A O 1
ATOM 602 N N . SER A 1 80 ? -3.177 32.107 2.032 1.00 38.60 82 SER A N 1
ATOM 603 C CA . SER A 1 80 ? -2.029 32.850 2.526 1.00 41.09 82 SER A CA 1
ATOM 604 C C . SER A 1 80 ? -0.895 31.864 2.784 1.00 43.16 82 SER A C 1
ATOM 605 O O . SER A 1 80 ? -1.083 30.634 2.758 1.00 42.73 82 SER A O 1
ATOM 608 N N . THR A 1 81 ? 0.277 32.438 3.048 1.00 45.61 83 THR A N 1
ATOM 609 C CA . THR A 1 81 ? 1.507 31.710 3.321 1.00 47.43 83 THR A CA 1
ATOM 610 C C . THR A 1 81 ? 1.383 30.597 4.375 1.00 48.25 83 THR A C 1
ATOM 611 O O . THR A 1 81 ? 2.241 29.719 4.457 1.00 49.69 83 THR A O 1
ATOM 615 N N . ASN A 1 82 ? 0.307 30.611 5.157 1.00 48.10 84 ASN A N 1
ATOM 616 C CA . ASN A 1 82 ? 0.111 29.589 6.181 1.00 48.20 84 ASN A CA 1
ATOM 617 C C . ASN A 1 82 ? -1.123 28.708 5.962 1.00 47.86 84 ASN A C 1
ATOM 618 O O . ASN A 1 82 ? -1.749 28.256 6.922 1.00 47.53 84 ASN A O 1
ATOM 623 N N . GLY A 1 83 ? -1.488 28.481 4.705 1.00 47.97 85 GLY A N 1
ATOM 624 C CA . GLY A 1 83 ? -2.649 27.655 4.413 1.00 47.43 85 GLY A CA 1
ATOM 625 C C . GLY A 1 83 ? -4.018 28.304 4.591 1.00 46.82 85 GLY A C 1
ATOM 626 O O . GLY A 1 83 ? -5.014 27.745 4.132 1.00 47.43 85 GLY A O 1
ATOM 627 N N . THR A 1 84 ? -4.084 29.459 5.263 1.00 45.84 86 THR A N 1
ATOM 628 C CA . THR A 1 84 ? -5.362 30.152 5.479 1.00 45.53 86 THR A CA 1
ATOM 629 C C . THR A 1 84 ? -6.013 30.560 4.150 1.00 45.54 86 THR A C 1
ATOM 630 O O . THR A 1 84 ? -5.327 30.773 3.149 1.00 45.06 86 THR A O 1
ATOM 634 N N . ARG A 1 85 ? -7.339 30.661 4.146 1.00 45.33 87 ARG A N 1
ATOM 635 C CA . ARG A 1 85 ? -8.074 31.048 2.945 1.00 45.38 87 ARG A CA 1
ATOM 636 C C . ARG A 1 85 ? -8.621 32.456 3.030 1.00 45.14 87 ARG A C 1
ATOM 637 O O . ARG A 1 85 ? -9.573 32.726 3.762 1.00 46.30 87 ARG A O 1
ATOM 645 N N . ILE A 1 86 ? -8.052 33.336 2.218 1.00 44.21 88 ILE A N 1
ATOM 646 C CA . ILE A 1 86 ? -8.461 34.728 2.191 1.00 43.94 88 ILE A CA 1
ATOM 647 C C . ILE A 1 86 ? -9.369 35.122 1.044 1.00 43.07 88 ILE A C 1
ATOM 648 O O . ILE A 1 86 ? -9.848 36.253 1.008 1.00 43.75 88 ILE A O 1
ATOM 653 N N . LEU A 1 87 ? -9.603 34.215 0.101 1.00 41.62 89 LEU A N 1
ATOM 654 C CA . LEU A 1 87 ? -10.464 34.547 -1.019 1.00 40.51 89 LEU A CA 1
ATOM 655 C C . LEU A 1 87 ? -11.007 33.345 -1.744 1.00 40.72 89 LEU A C 1
ATOM 656 O O . LEU A 1 87 ? -10.337 32.326 -1.866 1.00 40.25 89 LEU A O 1
ATOM 661 N N . ASP A 1 88 ? -12.245 33.481 -2.208 1.00 41.19 90 ASP A N 1
ATOM 662 C CA . ASP A 1 88 ? -12.921 32.445 -2.977 1.00 42.12 90 ASP A CA 1
ATOM 663 C C . ASP A 1 88 ? -14.011 33.091 -3.804 1.00 41.66 90 ASP A C 1
ATOM 664 O O . ASP A 1 88 ? -15.120 33.295 -3.325 1.00 41.91 90 ASP A O 1
ATOM 669 N N . LYS A 1 89 ? -13.674 33.416 -5.048 1.00 41.23 91 LYS A N 1
ATOM 670 C CA . LYS A 1 89 ? -14.599 34.060 -5.971 1.00 41.00 91 LYS A CA 1
ATOM 671 C C . LYS A 1 89 ? -15.004 33.177 -7.144 1.00 40.62 91 LYS A C 1
ATOM 672 O O . LYS A 1 89 ? -14.224 32.367 -7.638 1.00 40.31 91 LYS A O 1
ATOM 678 N N . ALA A 1 90 ? -16.246 33.348 -7.575 1.00 40.40 92 ALA A N 1
ATOM 679 C CA . ALA A 1 90 ? -16.799 32.620 -8.706 1.00 39.84 92 ALA A CA 1
ATOM 680 C C . ALA A 1 90 ? -16.988 33.630 -9.834 1.00 40.00 92 ALA A C 1
ATOM 681 O O . ALA A 1 90 ? -17.472 34.733 -9.603 1.00 40.84 92 ALA A O 1
ATOM 683 N N . LEU A 1 91 ? -16.570 33.271 -11.042 1.00 39.54 93 LEU A N 1
ATOM 684 C CA . LEU A 1 91 ? -16.706 34.150 -12.198 1.00 38.92 93 LEU A CA 1
ATOM 685 C C . LEU A 1 91 ? -17.324 33.408 -13.358 1.00 38.92 93 LEU A C 1
ATOM 686 O O . LEU A 1 91 ? -16.734 32.498 -13.927 1.00 39.18 93 LEU A O 1
ATOM 691 N N . ASP A 1 92 ? -18.512 33.839 -13.728 1.00 38.64 94 ASP A N 1
ATOM 692 C CA . ASP A 1 92 ? -19.243 33.221 -14.809 1.00 39.01 94 ASP A CA 1
ATOM 693 C C . ASP A 1 92 ? -18.830 33.799 -16.171 1.00 38.29 94 ASP A C 1
ATOM 694 O O . ASP A 1 92 ? -19.283 34.868 -16.560 1.00 39.52 94 ASP A O 1
ATOM 699 N N . LEU A 1 93 ? -17.947 33.104 -16.877 1.00 35.83 95 LEU A N 1
ATOM 700 C CA . LEU A 1 93 ? -17.477 33.564 -18.179 1.00 34.15 95 LEU A CA 1
ATOM 701 C C . LEU A 1 93 ? -18.457 33.193 -19.295 1.00 33.79 95 LEU A C 1
ATOM 702 O O . LEU A 1 93 ? -18.772 32.014 -19.487 1.00 32.48 95 LEU A O 1
ATOM 707 N N . ARG A 1 94 ? -18.925 34.209 -20.024 1.00 33.99 96 ARG A N 1
ATOM 708 C CA . ARG A 1 94 ? -19.867 34.029 -21.123 1.00 33.61 96 ARG A CA 1
ATOM 709 C C . ARG A 1 94 ? -19.184 34.490 -22.393 1.00 33.41 96 ARG A C 1
ATOM 710 O O . ARG A 1 94 ? -18.475 35.502 -22.399 1.00 32.26 96 ARG A O 1
ATOM 718 N N . ILE A 1 95 ? -19.329 33.695 -23.448 1.00 34.27 97 ILE A N 1
ATOM 719 C CA . ILE A 1 95 ? -18.696 33.996 -24.724 1.00 34.56 97 ILE A CA 1
ATOM 720 C C . ILE A 1 95 ? -19.705 34.369 -25.805 1.00 36.00 97 ILE A C 1
ATOM 721 O O . ILE A 1 95 ? -20.552 33.562 -26.150 1.00 36.65 97 ILE A O 1
ATOM 726 N N . LEU A 1 96 ? -19.554 35.561 -26.355 1.00 37.15 98 LEU A N 1
ATOM 727 C CA . LEU A 1 96 ? -20.408 36.058 -27.433 1.00 37.95 98 LEU A CA 1
ATOM 728 C C . LEU A 1 96 ? -19.908 35.495 -28.776 1.00 37.94 98 LEU A C 1
ATOM 729 O O . LEU A 1 96 ? -18.694 35.335 -28.978 1.00 37.50 98 LEU A O 1
ATOM 734 N N . GLU A 1 97 ? -20.838 35.137 -29.660 1.00 38.73 99 GLU A N 1
ATOM 735 C CA . GLU A 1 97 ? -20.494 34.594 -30.978 1.00 41.17 99 GLU A CA 1
ATOM 736 C C . GLU A 1 97 ? -20.873 35.491 -32.150 1.00 42.59 99 GLU A C 1
ATOM 737 O O . GLU A 1 97 ? -20.407 35.199 -33.284 1.00 43.63 99 GLU A O 1
ATOM 744 N N . GLY B 1 4 ? -19.357 37.537 -10.076 1.00 43.08 4 GLY B N 1
ATOM 745 C CA . GLY B 1 4 ? -19.903 38.398 -11.154 1.00 42.58 4 GLY B CA 1
ATOM 746 C C . GLY B 1 4 ? -19.887 37.720 -12.511 1.00 42.26 4 GLY B C 1
ATOM 747 O O . GLY B 1 4 ? -19.546 36.543 -12.631 1.00 42.39 4 GLY B O 1
ATOM 748 N N . THR B 1 5 ? -20.240 38.483 -13.540 1.00 41.72 5 THR B N 1
ATOM 749 C CA . THR B 1 5 ? -20.286 37.984 -14.908 1.00 40.41 5 THR B CA 1
ATOM 750 C C . THR B 1 5 ? -19.304 38.741 -15.793 1.00 38.82 5 THR B C 1
ATOM 751 O O . THR B 1 5 ? -19.283 39.974 -15.803 1.00 39.81 5 THR B O 1
ATOM 755 N N . VAL B 1 6 ? -18.499 37.992 -16.539 1.00 36.13 6 VAL B N 1
ATOM 756 C CA . VAL B 1 6 ? -17.518 38.574 -17.444 1.00 32.34 6 VAL B CA 1
ATOM 757 C C . VAL B 1 6 ? -17.804 38.086 -18.864 1.00 29.42 6 VAL B C 1
ATOM 758 O O . VAL B 1 6 ? -18.186 36.932 -19.067 1.00 28.28 6 VAL B O 1
ATOM 762 N N . TRP B 1 7 ? -17.648 38.974 -19.839 1.00 26.71 7 TRP B N 1
ATOM 763 C CA . TRP B 1 7 ? -17.891 38.622 -21.229 1.00 25.94 7 TRP B CA 1
ATOM 764 C C . TRP B 1 7 ? -16.631 38.567 -22.093 1.00 24.95 7 TRP B C 1
ATOM 765 O O . TRP B 1 7 ? -15.746 39.416 -21.987 1.00 24.68 7 TRP B O 1
ATOM 776 N N . GLY B 1 8 ? -16.575 37.539 -22.935 1.00 23.91 8 GLY B N 1
ATOM 777 C CA . GLY B 1 8 ? -15.483 37.343 -23.863 1.00 23.05 8 GLY B CA 1
ATOM 778 C C . GLY B 1 8 ? -16.135 37.134 -25.216 1.00 23.68 8 GLY B C 1
ATOM 779 O O . GLY B 1 8 ? -17.363 37.017 -25.313 1.00 23.42 8 GLY B O 1
ATOM 780 N N . ALA B 1 9 ? -15.318 37.090 -26.259 1.00 23.91 9 ALA B N 1
ATOM 781 C CA . ALA B 1 9 ? -15.803 36.898 -27.615 1.00 23.73 9 ALA B CA 1
ATOM 782 C C . ALA B 1 9 ? -14.904 35.877 -28.303 1.00 24.30 9 ALA B C 1
ATOM 783 O O . ALA B 1 9 ? -13.706 35.798 -28.026 1.00 24.63 9 ALA B O 1
ATOM 785 N N . LEU B 1 10 ? -15.490 35.070 -29.177 1.00 25.71 10 LEU B N 1
ATOM 786 C CA . LEU B 1 10 ? -14.726 34.059 -29.906 1.00 26.87 10 LEU B CA 1
ATOM 787 C C . LEU B 1 10 ? -13.505 34.581 -30.673 1.00 27.85 10 LEU B C 1
ATOM 788 O O . LEU B 1 10 ? -13.547 35.647 -31.290 1.00 27.47 10 LEU B O 1
ATOM 793 N N . GLY B 1 11 ? -12.435 33.786 -30.675 1.00 28.63 11 GLY B N 1
ATOM 794 C CA . GLY B 1 11 ? -11.221 34.173 -31.370 1.00 28.39 11 GLY B CA 1
ATOM 795 C C . GLY B 1 11 ? -10.373 35.106 -30.538 1.00 29.34 11 GLY B C 1
ATOM 796 O O . GLY B 1 11 ? -9.181 35.256 -30.791 1.00 30.55 11 GLY B O 1
ATOM 797 N N . HIS B 1 12 ? -10.978 35.726 -29.531 1.00 29.50 12 HIS B N 1
ATOM 798 C CA . HIS B 1 12 ? -10.251 36.648 -28.665 1.00 29.33 12 HIS B CA 1
ATOM 799 C C . HIS B 1 12 ? -9.756 35.959 -27.403 1.00 30.22 12 HIS B C 1
ATOM 800 O O . HIS B 1 12 ? -10.213 34.870 -27.052 1.00 29.80 12 HIS B O 1
ATOM 807 N N . GLY B 1 13 ? -8.797 36.597 -26.740 1.00 29.58 13 GLY B N 1
ATOM 808 C CA . GLY B 1 13 ? -8.289 36.072 -25.486 1.00 28.50 13 GLY B CA 1
ATOM 809 C C . GLY B 1 13 ? -8.973 36.871 -24.388 1.00 28.05 13 GLY B C 1
ATOM 810 O O . GLY B 1 13 ? -9.805 37.736 -24.683 1.00 28.27 13 GLY B O 1
ATOM 811 N N . ILE B 1 14 ? -8.668 36.580 -23.128 1.00 27.30 14 ILE B N 1
ATOM 812 C CA . ILE B 1 14 ? -9.265 37.320 -22.022 1.00 26.00 14 ILE B CA 1
ATOM 813 C C . ILE B 1 14 ? -8.578 36.984 -20.715 1.00 26.14 14 ILE B C 1
ATOM 814 O O . ILE B 1 14 ? -8.003 35.904 -20.548 1.00 25.48 14 ILE B O 1
ATOM 819 N N . ASN B 1 15 ? -8.571 37.950 -19.811 1.00 26.75 15 ASN B N 1
ATOM 820 C CA . ASN B 1 15 ? -7.991 37.715 -18.504 1.00 27.25 15 ASN B CA 1
ATOM 821 C C . ASN B 1 15 ? -9.131 37.739 -17.519 1.00 26.13 15 ASN B C 1
ATOM 822 O O . ASN B 1 15 ? -9.975 38.625 -17.582 1.00 27.37 15 ASN B O 1
ATOM 827 N N . LEU B 1 16 ? -9.219 36.700 -16.697 1.00 25.08 16 LEU B N 1
ATOM 828 C CA . LEU B 1 16 ? -10.239 36.618 -15.666 1.00 24.50 16 LEU B CA 1
ATOM 829 C C . LEU B 1 16 ? -9.602 37.244 -14.436 1.00 25.27 16 LEU B C 1
ATOM 830 O O . LEU B 1 16 ? -8.714 36.671 -13.824 1.00 25.73 16 LEU B O 1
ATOM 835 N N . ASN B 1 17 ? -10.031 38.457 -14.124 1.00 26.69 17 ASN B N 1
ATOM 836 C CA . ASN B 1 17 ? -9.490 39.220 -13.014 1.00 28.42 17 ASN B CA 1
ATOM 837 C C . ASN B 1 17 ? -9.998 38.814 -11.638 1.00 29.67 17 ASN B C 1
ATOM 838 O O . ASN B 1 17 ? -11.194 38.600 -11.446 1.00 29.86 17 ASN B O 1
ATOM 843 N N . ILE B 1 18 ? -9.067 38.607 -10.707 1.00 31.43 18 ILE B N 1
ATOM 844 C CA . ILE B 1 18 ? -9.413 38.285 -9.330 1.00 33.88 18 ILE B CA 1
ATOM 845 C C . ILE B 1 18 ? -9.854 39.641 -8.764 1.00 35.66 18 ILE B C 1
ATOM 846 O O . ILE B 1 18 ? -9.028 40.571 -8.630 1.00 34.26 18 ILE B O 1
ATOM 851 N N . PRO B 1 19 ? -11.147 39.769 -8.420 1.00 39.02 19 PRO B N 1
ATOM 852 C CA . PRO B 1 19 ? -11.769 40.983 -7.895 1.00 42.06 19 PRO B CA 1
ATOM 853 C C . PRO B 1 19 ? -11.247 41.439 -6.552 1.00 43.88 19 PRO B C 1
ATOM 854 O O . PRO B 1 19 ? -11.110 40.630 -5.633 1.00 44.06 19 PRO B O 1
ATOM 858 N N . ASN B 1 20 ? -11.036 42.747 -6.438 1.00 45.56 20 ASN B N 1
ATOM 859 C CA . ASN B 1 20 ? -10.558 43.376 -5.208 1.00 48.19 20 ASN B CA 1
ATOM 860 C C . ASN B 1 20 ? -9.556 42.482 -4.500 1.00 48.82 20 ASN B C 1
ATOM 861 O O . ASN B 1 20 ? -9.799 41.946 -3.400 1.00 49.70 20 ASN B O 1
ATOM 866 N N . PHE B 1 21 ? -8.416 42.330 -5.159 1.00 48.39 21 PHE B N 1
ATOM 867 C CA . PHE B 1 21 ? -7.352 41.486 -4.674 1.00 48.17 21 PHE B CA 1
ATOM 868 C C . PHE B 1 21 ? -6.048 41.897 -5.310 1.00 48.67 21 PHE B C 1
ATOM 869 O O . PHE B 1 21 ? -6.005 42.230 -6.491 1.00 48.12 21 PHE B O 1
ATOM 877 N N . GLN B 1 22 ? -4.988 41.870 -4.507 1.00 50.08 22 GLN B N 1
ATOM 878 C CA . GLN B 1 22 ? -3.652 42.195 -4.990 1.00 51.41 22 GLN B CA 1
ATOM 879 C C . GLN B 1 22 ? -2.650 41.134 -4.528 1.00 50.77 22 GLN B C 1
ATOM 880 O O . GLN B 1 22 ? -2.696 40.668 -3.385 1.00 50.38 22 GLN B O 1
ATOM 886 N N . MET B 1 23 ? -1.755 40.753 -5.434 1.00 50.07 23 MET B N 1
ATOM 887 C CA . MET B 1 23 ? -0.741 39.750 -5.139 1.00 50.24 23 MET B CA 1
ATOM 888 C C . MET B 1 23 ? 0.344 40.248 -4.187 1.00 50.63 23 MET B C 1
ATOM 889 O O . MET B 1 23 ? 1.046 41.209 -4.482 1.00 51.95 23 MET B O 1
ATOM 894 N N . THR B 1 24 ? 0.478 39.580 -3.044 1.00 49.73 24 THR B N 1
ATOM 895 C CA . THR B 1 24 ? 1.492 39.935 -2.053 1.00 48.57 24 THR B CA 1
ATOM 896 C C . THR B 1 24 ? 2.396 38.747 -1.722 1.00 49.07 24 THR B C 1
ATOM 897 O O . THR B 1 24 ? 2.109 37.595 -2.074 1.00 48.85 24 THR B O 1
ATOM 901 N N . ASP B 1 25 ? 3.500 39.038 -1.041 1.00 48.62 25 ASP B N 1
ATOM 902 C CA . ASP B 1 25 ? 4.470 38.021 -0.633 1.00 47.78 25 ASP B CA 1
ATOM 903 C C . ASP B 1 25 ? 3.866 37.130 0.475 1.00 45.90 25 ASP B C 1
ATOM 904 O O . ASP B 1 25 ? 4.446 36.119 0.883 1.00 45.10 25 ASP B O 1
ATOM 909 N N . ASP B 1 26 ? 2.663 37.497 0.904 1.00 44.66 26 ASP B N 1
ATOM 910 C CA . ASP B 1 26 ? 1.928 36.775 1.937 1.00 43.28 26 ASP B CA 1
ATOM 911 C C . ASP B 1 26 ? 0.966 35.745 1.337 1.00 41.06 26 ASP B C 1
ATOM 912 O O . ASP B 1 26 ? 0.134 35.200 2.054 1.00 41.46 26 ASP B O 1
ATOM 917 N N . ILE B 1 27 ? 1.015 35.560 0.017 1.00 38.54 27 ILE B N 1
ATOM 918 C CA . ILE B 1 27 ? 0.148 34.603 -0.670 1.00 35.68 27 ILE B CA 1
ATOM 919 C C . ILE B 1 27 ? 0.930 33.358 -1.072 1.00 34.21 27 ILE B C 1
ATOM 920 O O . ILE B 1 27 ? 1.990 33.445 -1.705 1.00 33.41 27 ILE B O 1
ATOM 925 N N . ASP B 1 28 ? 0.404 32.202 -0.670 1.00 32.80 28 ASP B N 1
ATOM 926 C CA . ASP B 1 28 ? 1.024 30.920 -0.965 1.00 32.42 28 ASP B CA 1
ATOM 927 C C . ASP B 1 28 ? 0.472 30.248 -2.228 1.00 31.19 28 ASP B C 1
ATOM 928 O O . ASP B 1 28 ? 1.246 29.725 -3.037 1.00 32.21 28 ASP B O 1
ATOM 933 N N . GLU B 1 29 ? -0.846 30.304 -2.420 1.00 29.43 29 GLU B N 1
ATOM 934 C CA . GLU B 1 29 ? -1.472 29.650 -3.571 1.00 27.43 29 GLU B CA 1
ATOM 935 C C . GLU B 1 29 ? -2.639 30.375 -4.231 1.00 25.21 29 GLU B C 1
ATOM 936 O O . GLU B 1 29 ? -3.479 30.976 -3.556 1.00 24.44 29 GLU B O 1
ATOM 942 N N . VAL B 1 30 ? -2.673 30.301 -5.558 1.00 23.38 30 VAL B N 1
ATOM 943 C CA . VAL B 1 30 ? -3.749 30.867 -6.361 1.00 22.79 30 VAL B CA 1
ATOM 944 C C . VAL B 1 30 ? -4.197 29.683 -7.202 1.00 22.67 30 VAL B C 1
ATOM 945 O O . VAL B 1 30 ? -3.395 29.082 -7.917 1.00 20.35 30 VAL B O 1
ATOM 949 N N . ARG B 1 31 ? -5.479 29.339 -7.079 1.00 22.94 31 ARG B N 1
ATOM 950 C CA . ARG B 1 31 ? -6.059 28.197 -7.779 1.00 22.80 31 ARG B CA 1
ATOM 951 C C . ARG B 1 31 ? -7.295 28.559 -8.597 1.00 22.41 31 ARG B C 1
ATOM 952 O O . ARG B 1 31 ? -8.228 29.185 -8.091 1.00 22.33 31 ARG B O 1
ATOM 960 N N . TRP B 1 32 ? -7.290 28.113 -9.855 1.00 21.82 32 TRP B N 1
ATOM 961 C CA . TRP B 1 32 ? -8.384 28.324 -10.794 1.00 20.43 32 TRP B CA 1
ATOM 962 C C . TRP B 1 32 ? -8.937 26.965 -11.169 1.00 19.83 32 TRP B C 1
ATOM 963 O O . TRP B 1 32 ? -8.188 26.063 -11.515 1.00 17.81 32 TRP B O 1
ATOM 974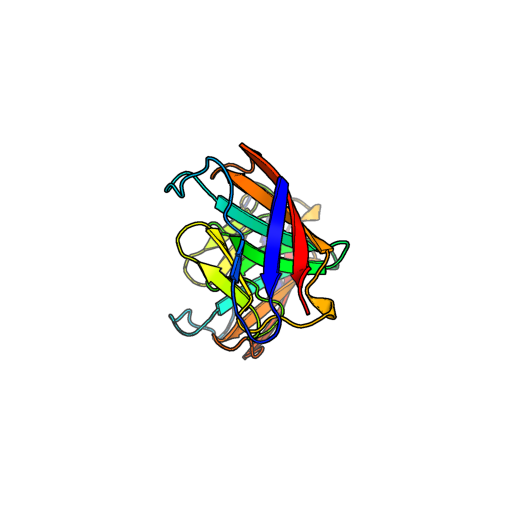 N N . GLU B 1 33 ? -10.254 26.825 -11.089 1.00 19.95 33 GLU B N 1
ATOM 975 C CA . GLU B 1 33 ? -10.919 25.580 -11.423 1.00 20.91 33 GLU B CA 1
ATOM 976 C C . GLU B 1 33 ? -12.155 25.957 -12.213 1.00 22.89 33 GLU B C 1
ATOM 977 O O . GLU B 1 33 ? -12.627 27.076 -12.135 1.00 23.23 33 GLU B O 1
ATOM 983 N N . ARG B 1 34 ? -12.646 25.025 -13.008 1.00 23.92 34 ARG B N 1
ATOM 984 C CA . ARG B 1 34 ? -13.841 25.240 -13.812 1.00 25.97 34 ARG B CA 1
ATOM 985 C C . ARG B 1 34 ? -14.561 23.924 -13.617 1.00 26.44 34 ARG B C 1
ATOM 986 O O . ARG B 1 34 ? -14.285 22.945 -14.322 1.00 27.51 34 ARG B O 1
ATOM 994 N N . GLY B 1 35 ? -15.476 23.898 -12.655 1.00 25.69 35 GLY B N 1
ATOM 995 C CA . GLY B 1 35 ? -16.166 22.661 -12.366 1.00 24.91 35 GLY B CA 1
ATOM 996 C C . GLY B 1 35 ? -15.173 21.739 -11.695 1.00 24.24 35 GLY B C 1
ATOM 997 O O . GLY B 1 35 ? -14.404 22.166 -10.819 1.00 23.72 35 GLY B O 1
ATOM 998 N N . SER B 1 36 ? -15.170 20.477 -12.106 1.00 23.22 36 SER B N 1
ATOM 999 C CA . SER B 1 36 ? -14.251 19.510 -11.529 1.00 22.16 36 SER B CA 1
ATOM 1000 C C . SER B 1 36 ? -12.840 19.657 -12.117 1.00 21.36 36 SER B C 1
ATOM 1001 O O . SER B 1 36 ? -11.907 19.025 -11.642 1.00 18.99 36 SER B O 1
ATOM 1004 N N . THR B 1 37 ? -12.688 20.547 -13.103 1.00 21.21 37 THR B N 1
ATOM 1005 C CA . THR B 1 37 ? -11.403 20.783 -13.784 1.00 22.39 37 THR B CA 1
ATOM 1006 C C . THR B 1 37 ? -10.450 21.789 -13.127 1.00 22.29 37 THR B C 1
ATOM 1007 O O . THR B 1 37 ? -10.867 22.876 -12.707 1.00 22.41 37 THR B O 1
ATOM 1011 N N . LEU B 1 38 ? -9.189 21.374 -12.954 1.00 21.50 38 LEU B N 1
ATOM 1012 C CA . LEU B 1 38 ? -8.156 22.261 -12.417 1.00 20.30 38 LEU B CA 1
ATOM 1013 C C . LEU B 1 38 ? -7.526 22.924 -13.654 1.00 21.00 38 LEU B C 1
ATOM 1014 O O . LEU B 1 38 ? -6.902 22.264 -14.487 1.00 21.26 38 LEU B O 1
ATOM 1019 N N . VAL B 1 39 ? -7.751 24.225 -13.788 1.00 20.71 39 VAL B N 1
ATOM 1020 C CA . VAL B 1 39 ? -7.270 24.986 -14.920 1.00 19.72 39 VAL B CA 1
ATOM 1021 C C . VAL B 1 39 ? -5.855 25.500 -14.736 1.00 19.62 39 VAL B C 1
ATOM 1022 O O . VAL B 1 39 ? -4.985 25.311 -15.598 1.00 19.77 39 VAL B O 1
ATOM 1026 N N . ALA B 1 40 ? -5.616 26.117 -13.593 1.00 19.89 40 ALA B N 1
ATOM 1027 C CA . ALA B 1 40 ? -4.305 26.659 -13.282 1.00 19.99 40 ALA B CA 1
ATOM 1028 C C . ALA B 1 40 ? -4.109 26.763 -11.784 1.00 20.65 40 ALA B C 1
ATOM 1029 O O . ALA B 1 40 ? -5.044 27.005 -11.032 1.00 21.30 40 ALA B O 1
ATOM 1031 N N . GLU B 1 41 ? -2.879 26.597 -11.345 1.00 21.69 41 GLU B N 1
ATOM 1032 C CA . GLU B 1 41 ? -2.604 26.716 -9.933 1.00 23.13 41 GLU B CA 1
ATOM 1033 C C . GLU B 1 41 ? -1.165 27.084 -9.681 1.00 23.79 41 GLU B C 1
ATOM 1034 O O . GLU B 1 41 ? -0.245 26.537 -10.284 1.00 23.91 41 GLU B O 1
ATOM 1040 N N . PHE B 1 42 ? -0.985 28.055 -8.802 1.00 24.93 42 PHE B N 1
ATOM 1041 C CA . PHE B 1 42 ? 0.332 28.507 -8.432 1.00 26.36 42 PHE B CA 1
ATOM 1042 C C . PHE B 1 42 ? 0.521 28.211 -6.935 1.00 27.72 42 PHE B C 1
ATOM 1043 O O . PHE B 1 42 ? -0.400 28.406 -6.138 1.00 28.48 42 PHE B O 1
ATOM 1051 N N . LYS B 1 43 ? 1.675 27.671 -6.557 1.00 28.15 43 LYS B N 1
ATOM 1052 C CA . LYS B 1 43 ? 1.934 27.400 -5.139 1.00 27.94 43 LYS B CA 1
ATOM 1053 C C . LYS B 1 43 ? 3.404 27.648 -4.832 1.00 27.86 43 LYS B C 1
ATOM 1054 O O . LYS B 1 43 ? 4.276 26.989 -5.403 1.00 26.81 43 LYS B O 1
ATOM 1060 N N . ARG B 1 44 ? 3.696 28.601 -3.949 1.00 28.77 44 ARG B N 1
ATOM 1061 C CA . ARG B 1 44 ? 5.097 28.883 -3.636 1.00 30.58 44 ARG B CA 1
ATOM 1062 C C . ARG B 1 44 ? 5.863 27.947 -2.709 1.00 30.34 44 ARG B C 1
ATOM 1063 O O . ARG B 1 44 ? 6.943 27.471 -3.072 1.00 30.15 44 ARG B O 1
ATOM 1071 N N . LYS B 1 45 ? 5.342 27.698 -1.512 1.00 30.07 45 LYS B N 1
ATOM 1072 C CA . LYS B 1 45 ? 6.041 26.793 -0.616 1.00 30.22 45 LYS B CA 1
ATOM 1073 C C . LYS B 1 45 ? 5.655 25.359 -0.944 1.00 29.41 45 LYS B C 1
ATOM 1074 O O . LYS B 1 45 ? 4.584 25.103 -1.484 1.00 29.03 45 LYS B O 1
ATOM 1080 N N . PRO B 1 46 ? 6.580 24.421 -0.739 1.00 29.09 48 PRO B N 1
ATOM 1081 C CA . PRO B 1 46 ? 6.308 23.015 -1.020 1.00 28.79 48 PRO B CA 1
ATOM 1082 C C . PRO B 1 46 ? 5.233 22.403 -0.136 1.00 27.81 48 PRO B C 1
ATOM 1083 O O . PRO B 1 46 ? 4.908 22.909 0.946 1.00 28.08 48 PRO B O 1
ATOM 1087 N N . PHE B 1 47 ? 4.637 21.340 -0.650 1.00 26.88 49 PHE B N 1
ATOM 1088 C CA . PHE B 1 47 ? 3.614 20.613 0.076 1.00 26.52 49 PHE B CA 1
ATOM 1089 C C . PHE B 1 47 ? 4.325 19.748 1.097 1.00 24.38 49 PHE B C 1
ATOM 1090 O O . PHE B 1 47 ? 5.366 19.170 0.806 1.00 23.29 49 PHE B O 1
ATOM 1098 N N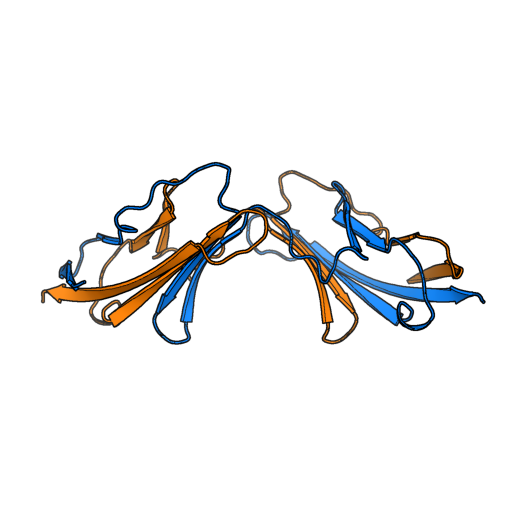 . LEU B 1 48 ? 3.767 19.676 2.296 1.00 23.55 50 LEU B N 1
ATOM 1099 C CA . LEU B 1 48 ? 4.340 18.840 3.340 1.00 23.74 50 LEU B CA 1
ATOM 1100 C C . LEU B 1 48 ? 3.166 18.270 4.096 1.00 23.07 50 LEU B C 1
ATOM 1101 O O . LEU B 1 48 ? 2.220 18.999 4.375 1.00 22.08 50 LEU B O 1
ATOM 1106 N N . LYS B 1 49 ? 3.224 16.976 4.415 1.00 23.77 51 LYS B N 1
ATOM 1107 C CA . LYS B 1 49 ? 2.143 16.303 5.141 1.00 24.08 51 LYS B CA 1
ATOM 1108 C C . LYS B 1 49 ? 1.938 16.900 6.531 1.00 24.72 51 LYS B C 1
ATOM 1109 O O . LYS B 1 49 ? 0.808 17.097 6.984 1.00 25.16 51 LYS B O 1
ATOM 1115 N N . SER B 1 50 ? 3.044 17.133 7.224 1.00 25.30 52 SER B N 1
ATOM 1116 C CA . SER B 1 50 ? 3.003 17.709 8.553 1.00 25.12 52 SER B CA 1
ATOM 1117 C C . SER B 1 50 ? 4.341 18.360 8.830 1.00 25.98 52 SER B C 1
ATOM 1118 O O . SER B 1 50 ? 5.204 18.470 7.943 1.00 24.22 52 SER B O 1
ATOM 1121 N N . GLY B 1 51 ? 4.488 18.804 10.074 1.00 27.07 53 GLY B N 1
ATOM 1122 C CA . GLY B 1 51 ? 5.705 19.439 10.519 1.00 26.22 53 GLY B CA 1
ATOM 1123 C C . GLY B 1 51 ? 6.743 18.401 10.855 1.00 25.56 53 GLY B C 1
ATOM 1124 O O . GLY B 1 51 ? 7.857 18.745 11.203 1.00 26.71 53 GLY B O 1
ATOM 1125 N N . ALA B 1 52 ? 6.381 17.128 10.800 1.00 25.84 54 ALA B N 1
ATOM 1126 C CA . ALA B 1 52 ? 7.345 16.074 11.088 1.00 25.91 54 ALA B CA 1
ATOM 1127 C C . ALA B 1 52 ? 8.269 15.864 9.893 1.00 25.92 54 ALA B C 1
ATOM 1128 O O . ALA B 1 52 ? 9.262 15.160 9.984 1.00 27.24 54 ALA B O 1
ATOM 1130 N N . PHE B 1 53 ? 7.929 16.497 8.776 1.00 25.22 55 PHE B N 1
ATOM 1131 C CA . PHE B 1 53 ? 8.676 16.374 7.546 1.00 24.46 55 PHE B CA 1
ATOM 1132 C C . PHE B 1 53 ? 9.125 17.716 7.028 1.00 26.44 55 PHE B C 1
ATOM 1133 O O . PHE B 1 53 ? 8.644 18.773 7.432 1.00 26.36 55 PHE B O 1
ATOM 1141 N N . GLU B 1 54 ? 9.996 17.648 6.039 1.00 29.04 56 GLU B N 1
ATOM 1142 C CA . GLU B 1 54 ? 10.498 18.841 5.380 1.00 30.97 56 GLU B CA 1
ATOM 1143 C C . GLU B 1 54 ? 11.371 18.417 4.213 1.00 31.24 56 GLU B C 1
ATOM 1144 O O . GLU B 1 54 ? 11.942 17.331 4.213 1.00 31.07 56 GLU B O 1
ATOM 1150 N N . ILE B 1 55 ? 11.367 19.223 3.161 1.00 31.12 57 ILE B N 1
ATOM 1151 C CA . ILE B 1 55 ? 12.152 18.908 1.981 1.00 31.46 57 ILE B CA 1
ATOM 1152 C C . ILE B 1 55 ? 13.337 19.856 1.903 1.00 31.32 57 ILE B C 1
ATOM 1153 O O . ILE B 1 55 ? 13.185 21.073 2.023 1.00 31.42 57 ILE B O 1
ATOM 1158 N N . LEU B 1 56 ? 14.531 19.284 1.786 1.00 30.77 58 LEU B N 1
ATOM 1159 C CA . LEU B 1 56 ? 15.743 20.085 1.741 1.00 31.30 58 LEU B CA 1
ATOM 1160 C C . LEU B 1 56 ? 15.961 20.711 0.377 1.00 31.56 58 LEU B C 1
ATOM 1161 O O . LEU B 1 56 ? 15.358 20.287 -0.615 1.00 31.02 58 LEU B O 1
ATOM 1166 N N . ALA B 1 57 ? 16.835 21.722 0.351 1.00 32.38 59 ALA B N 1
ATOM 1167 C CA . ALA B 1 57 ? 17.186 22.465 -0.863 1.00 32.69 59 ALA B CA 1
ATOM 1168 C C . ALA B 1 57 ? 17.627 21.556 -2.014 1.00 32.50 59 ALA B C 1
ATOM 1169 O O . ALA B 1 57 ? 17.366 21.881 -3.168 1.00 33.51 59 ALA B O 1
ATOM 1171 N N . ASN B 1 58 ? 18.258 20.416 -1.687 1.00 32.27 60 ASN B N 1
ATOM 1172 C CA . ASN B 1 58 ? 18.736 19.429 -2.674 1.00 31.11 60 ASN B CA 1
ATOM 1173 C C . ASN B 1 58 ? 17.677 18.406 -3.100 1.00 30.67 60 ASN B C 1
ATOM 1174 O O . ASN B 1 58 ? 17.935 17.551 -3.953 1.00 31.12 60 ASN B O 1
ATOM 1179 N N . GLY B 1 59 ? 16.496 18.486 -2.487 1.00 29.78 61 GLY B N 1
ATOM 1180 C CA . GLY B 1 59 ? 15.413 17.574 -2.821 1.00 28.13 61 GLY B CA 1
ATOM 1181 C C . GLY B 1 59 ? 15.246 16.379 -1.893 1.00 26.34 61 GLY B C 1
ATOM 1182 O O . GLY B 1 59 ? 14.368 15.554 -2.106 1.00 25.53 61 GLY B O 1
ATOM 1183 N N . ASP B 1 60 ? 16.095 16.265 -0.878 1.00 25.29 62 ASP B N 1
ATOM 1184 C CA . ASP B 1 60 ? 16.003 15.161 0.064 1.00 23.95 62 ASP B CA 1
ATOM 1185 C C . ASP B 1 60 ? 14.854 15.324 1.071 1.00 22.62 62 ASP B C 1
ATOM 1186 O O . ASP B 1 60 ? 14.486 16.439 1.446 1.00 21.60 62 ASP B O 1
ATOM 1191 N N . LEU B 1 61 ? 14.312 14.200 1.529 1.00 22.22 63 LEU B N 1
ATOM 1192 C CA . LEU B 1 61 ? 13.219 14.215 2.501 1.00 22.85 63 LEU B CA 1
ATOM 1193 C C . LEU B 1 61 ? 13.751 14.097 3.924 1.00 23.63 63 LEU B C 1
ATOM 1194 O O . LEU B 1 61 ? 14.446 13.147 4.254 1.00 22.07 63 LEU B O 1
ATOM 1199 N N . LYS B 1 62 ? 13.444 15.080 4.761 1.00 25.40 64 LYS B N 1
ATOM 1200 C CA . LYS B 1 62 ? 13.868 15.009 6.136 1.00 26.20 64 LYS B CA 1
ATOM 1201 C C . LYS B 1 62 ? 12.682 14.633 7.014 1.00 26.92 64 LYS B C 1
ATOM 1202 O O . LYS B 1 62 ? 11.639 15.278 6.971 1.00 27.63 64 LYS B O 1
ATOM 1208 N N . ILE B 1 63 ? 12.842 13.545 7.764 1.00 27.09 65 ILE B N 1
ATOM 1209 C CA . ILE B 1 63 ? 11.835 13.064 8.693 1.00 26.85 65 ILE B CA 1
ATOM 1210 C C . ILE B 1 63 ? 12.413 13.411 10.059 1.00 28.65 65 ILE B C 1
ATOM 1211 O O . ILE B 1 63 ? 13.330 12.760 10.540 1.00 27.46 65 ILE B O 1
ATOM 1216 N N . LYS B 1 64 ? 11.842 14.445 10.670 1.00 31.17 66 LYS B N 1
ATOM 1217 C CA . LYS B 1 64 ? 12.305 14.964 11.950 1.00 33.33 66 LYS B CA 1
ATOM 1218 C C . LYS B 1 64 ? 12.428 14.043 13.145 1.00 35.09 66 LYS B C 1
ATOM 1219 O O . LYS B 1 64 ? 13.440 14.073 13.860 1.00 36.21 66 LYS B O 1
ATOM 1225 N N . ASN B 1 65 ? 11.411 13.228 13.377 1.00 36.02 67 ASN B N 1
ATOM 1226 C CA . ASN B 1 65 ? 11.452 12.345 14.523 1.00 36.17 67 ASN B CA 1
ATOM 1227 C C . ASN B 1 65 ? 10.849 10.990 14.219 1.00 35.64 67 ASN B C 1
ATOM 1228 O O . ASN B 1 65 ? 9.632 10.843 14.178 1.00 37.75 67 ASN B O 1
ATOM 1233 N N . LEU B 1 66 ? 11.705 9.988 14.081 1.00 34.14 68 LEU B N 1
ATOM 1234 C CA . LEU B 1 66 ? 11.278 8.636 13.732 1.00 33.61 68 LEU B CA 1
ATOM 1235 C C . LEU B 1 66 ? 10.512 7.822 14.781 1.00 33.85 68 LEU B C 1
ATOM 1236 O O . LEU B 1 66 ? 10.870 7.799 15.964 1.00 34.54 68 LEU B O 1
ATOM 1241 N N . THR B 1 67 ? 9.436 7.180 14.327 1.00 33.17 69 THR B N 1
ATOM 1242 C CA . THR B 1 67 ? 8.610 6.313 15.157 1.00 33.30 69 THR B CA 1
ATOM 1243 C C . THR B 1 67 ? 8.363 5.068 14.311 1.00 34.04 69 THR B C 1
ATOM 1244 O O . THR B 1 67 ? 8.614 5.075 13.097 1.00 33.07 69 THR B O 1
ATOM 1248 N N . ARG B 1 68 ? 7.912 3.994 14.950 1.00 35.14 70 ARG B N 1
ATOM 1249 C CA . ARG B 1 68 ? 7.674 2.732 14.250 1.00 36.55 70 ARG B CA 1
ATOM 1250 C C . ARG B 1 68 ? 6.851 2.908 12.970 1.00 36.52 70 ARG B C 1
ATOM 1251 O O . ARG B 1 68 ? 7.149 2.279 11.949 1.00 37.22 70 ARG B O 1
ATOM 1259 N N . ASP B 1 69 ? 5.876 3.815 13.003 1.00 35.91 71 ASP B N 1
ATOM 1260 C CA . ASP B 1 69 ? 5.022 4.037 11.845 1.00 36.19 71 ASP B CA 1
ATOM 1261 C C . ASP B 1 69 ? 5.632 4.830 10.689 1.00 35.20 71 ASP B C 1
ATOM 1262 O O . ASP B 1 69 ? 4.969 5.078 9.687 1.00 33.80 71 ASP B O 1
ATOM 1267 N N . ASP B 1 70 ? 6.893 5.222 10.819 1.00 34.74 72 ASP B N 1
ATOM 1268 C CA . ASP B 1 70 ? 7.540 5.958 9.744 1.00 34.75 72 ASP B CA 1
ATOM 1269 C C . ASP B 1 70 ? 8.296 5.033 8.794 1.00 35.29 72 ASP B C 1
ATOM 1270 O O . ASP B 1 70 ? 8.879 5.498 7.819 1.00 36.35 72 ASP B O 1
ATOM 1275 N N . SER B 1 71 ? 8.249 3.724 9.058 1.00 35.06 73 SER B N 1
ATOM 1276 C CA . SER B 1 71 ? 8.927 2.716 8.229 1.00 34.48 73 SER B CA 1
ATOM 1277 C C . SER B 1 71 ? 8.100 2.338 7.000 1.00 34.02 73 SER B C 1
ATOM 1278 O O . SER B 1 71 ? 6.871 2.430 7.005 1.00 34.59 73 SER B O 1
ATOM 1281 N N . GLY B 1 72 ? 8.778 1.904 5.948 1.00 33.17 74 GLY B N 1
ATOM 1282 C CA . GLY B 1 72 ? 8.078 1.546 4.735 1.00 32.05 74 GLY B CA 1
ATOM 1283 C C . GLY B 1 72 ? 8.847 2.011 3.528 1.00 31.14 74 GLY B C 1
ATOM 1284 O O . GLY B 1 72 ? 9.964 2.507 3.642 1.00 32.16 74 GLY B O 1
ATOM 1285 N N . THR B 1 73 ? 8.237 1.869 2.363 1.00 30.67 75 THR B N 1
ATOM 1286 C CA . THR B 1 73 ? 8.881 2.253 1.124 1.00 29.52 75 THR B CA 1
ATOM 1287 C C . THR B 1 73 ? 8.492 3.654 0.754 1.00 28.79 75 THR B C 1
ATOM 1288 O O . THR B 1 73 ? 7.311 3.971 0.685 1.00 29.25 75 THR B O 1
ATOM 1292 N N . TYR B 1 74 ? 9.496 4.501 0.569 1.00 28.51 76 TYR B N 1
ATOM 1293 C CA . TYR B 1 74 ? 9.288 5.891 0.185 1.00 28.44 76 TYR B CA 1
ATOM 1294 C C . TYR B 1 74 ? 9.709 6.020 -1.276 1.00 29.28 76 TYR B C 1
ATOM 1295 O O . TYR B 1 74 ? 10.755 5.516 -1.657 1.00 30.45 76 TYR B O 1
ATOM 1304 N N . ASN B 1 75 ? 8.858 6.632 -2.097 1.00 29.77 77 ASN B N 1
ATOM 1305 C CA . ASN B 1 75 ? 9.134 6.815 -3.518 1.00 30.08 77 ASN B CA 1
AT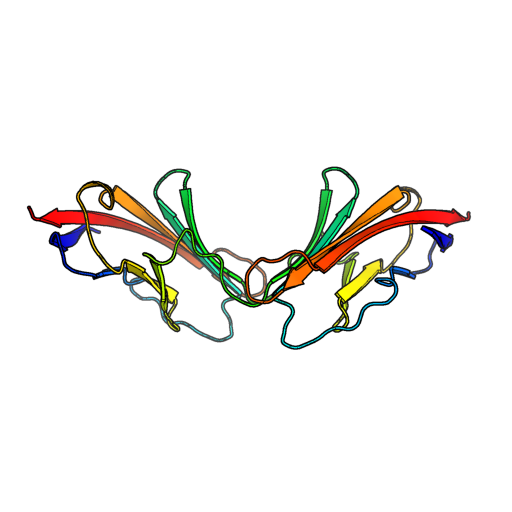OM 1306 C C . ASN B 1 75 ? 9.425 8.263 -3.858 1.00 29.34 77 ASN B C 1
ATOM 1307 O O . ASN B 1 75 ? 8.608 9.143 -3.570 1.00 28.40 77 ASN B O 1
ATOM 1312 N N . VAL B 1 76 ? 10.573 8.499 -4.490 1.00 28.39 78 VAL B N 1
ATOM 1313 C CA . VAL B 1 76 ? 10.945 9.836 -4.946 1.00 27.63 78 VAL B CA 1
ATOM 1314 C C . VAL B 1 76 ? 10.868 9.872 -6.489 1.00 28.79 78 VAL B C 1
ATOM 1315 O O . VAL B 1 76 ? 11.265 8.927 -7.171 1.00 29.40 78 VAL B O 1
ATOM 1319 N N . THR B 1 77 ? 10.277 10.934 -7.022 1.00 29.89 79 THR B N 1
ATOM 1320 C CA . THR B 1 77 ? 10.130 11.103 -8.461 1.00 31.03 79 THR B CA 1
ATOM 1321 C C . THR B 1 77 ? 10.465 12.554 -8.794 1.00 31.52 79 THR B C 1
ATOM 1322 O O . THR B 1 77 ? 9.928 13.473 -8.179 1.00 31.79 79 THR B O 1
ATOM 1326 N N . VAL B 1 78 ? 11.376 12.733 -9.751 1.00 31.45 80 VAL B N 1
ATOM 1327 C CA . VAL B 1 78 ? 11.868 14.042 -10.204 1.00 30.95 80 VAL B CA 1
ATOM 1328 C C . VAL B 1 78 ? 11.444 14.278 -11.652 1.00 31.69 80 VAL B C 1
ATOM 1329 O O . VAL B 1 78 ? 11.504 13.368 -12.480 1.00 31.60 80 VAL B O 1
ATOM 1333 N N . TYR B 1 79 ? 10.969 15.487 -11.936 1.00 32.35 81 TYR B N 1
ATOM 1334 C CA . TYR B 1 79 ? 10.551 15.848 -13.286 1.00 34.02 81 TYR B CA 1
ATOM 1335 C C . TYR B 1 79 ? 11.333 17.076 -13.682 1.00 35.28 81 TYR B C 1
ATOM 1336 O O . TYR B 1 79 ? 11.572 17.952 -12.853 1.00 34.50 81 TYR B O 1
ATOM 1345 N N . SER B 1 80 ? 11.747 17.127 -14.947 1.00 37.66 82 SER B N 1
ATOM 1346 C CA . SER B 1 80 ? 12.479 18.273 -15.485 1.00 39.71 82 SER B CA 1
ATOM 1347 C C . SER B 1 80 ? 11.501 19.429 -15.739 1.00 41.68 82 SER B C 1
ATOM 1348 O O . SER B 1 80 ? 10.288 19.310 -15.493 1.00 41.15 82 SER B O 1
ATOM 1351 N N . THR B 1 81 ? 12.036 20.536 -16.245 1.00 43.74 83 THR B N 1
ATOM 1352 C CA . THR B 1 81 ? 11.251 21.729 -16.500 1.00 46.44 83 THR B CA 1
ATOM 1353 C C . THR B 1 81 ? 10.114 21.633 -17.549 1.00 47.23 83 THR B C 1
ATOM 1354 O O . THR B 1 81 ? 9.260 22.512 -17.599 1.00 47.97 83 THR B O 1
ATOM 1358 N N . ASN B 1 82 ? 10.092 20.578 -18.363 1.00 48.26 84 ASN B N 1
ATOM 1359 C CA . ASN B 1 82 ? 9.041 20.360 -19.355 1.00 49.73 84 ASN B CA 1
ATOM 1360 C C . ASN B 1 82 ? 8.252 19.147 -18.895 1.00 50.95 84 ASN B C 1
ATOM 1361 O O . ASN B 1 82 ? 7.632 18.403 -19.667 1.00 51.39 84 ASN B O 1
ATOM 1366 N N . GLY B 1 83 ? 8.384 18.909 -17.599 1.00 51.60 85 GLY B N 1
ATOM 1367 C CA . GLY B 1 83 ? 7.713 17.813 -16.930 1.00 51.60 85 GLY B CA 1
ATOM 1368 C C . GLY B 1 83 ? 8.066 16.411 -17.379 1.00 51.30 85 GLY B C 1
ATOM 1369 O O . GLY B 1 83 ? 7.177 15.573 -17.320 1.00 51.53 85 GLY B O 1
ATOM 1370 N N . THR B 1 84 ? 9.272 16.132 -17.899 1.00 50.88 86 THR B N 1
ATOM 1371 C CA . THR B 1 84 ? 9.558 14.727 -18.236 1.00 51.18 86 THR B CA 1
ATOM 1372 C C . THR B 1 84 ? 10.158 14.072 -16.979 1.00 51.14 86 THR B C 1
ATOM 1373 O O . THR B 1 84 ? 11.032 14.650 -16.316 1.00 51.30 86 THR B O 1
ATOM 1377 N N . ARG B 1 85 ? 9.663 12.888 -16.627 1.00 49.84 87 ARG B N 1
ATOM 1378 C CA . ARG B 1 85 ? 10.153 12.174 -15.439 1.00 47.80 87 ARG B CA 1
ATOM 1379 C C . ARG B 1 85 ? 11.544 11.621 -15.658 1.00 46.64 87 ARG B C 1
ATOM 1380 O O . ARG B 1 85 ? 11.722 10.597 -16.322 1.00 47.26 87 ARG B O 1
ATOM 1388 N N . ILE B 1 86 ? 12.532 12.321 -15.111 1.00 44.91 88 ILE B N 1
ATOM 1389 C CA . ILE B 1 86 ? 13.922 11.931 -15.253 1.00 43.40 8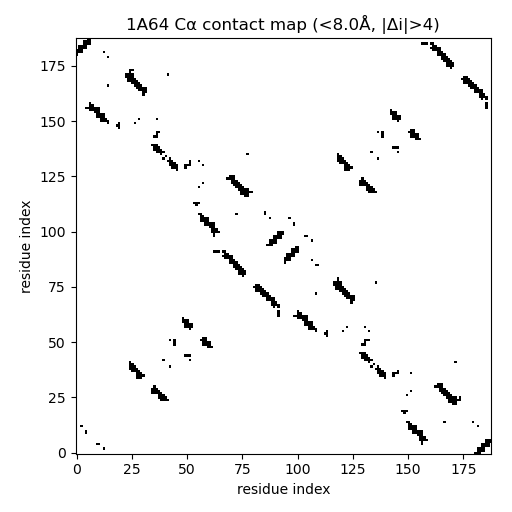8 ILE B CA 1
ATOM 1390 C C . ILE B 1 86 ? 14.465 11.035 -14.139 1.00 42.57 88 ILE B C 1
ATOM 1391 O O . ILE B 1 86 ? 15.583 10.556 -14.240 1.00 43.01 88 ILE B O 1
ATOM 1396 N N . LEU B 1 87 ? 13.691 10.812 -13.080 1.00 41.76 89 LEU B N 1
ATOM 1397 C CA . LEU B 1 87 ? 14.144 9.989 -11.944 1.00 41.07 89 LEU B CA 1
ATOM 1398 C C . LEU B 1 87 ? 12.959 9.395 -11.203 1.00 40.68 89 LEU B C 1
ATOM 1399 O O . LEU B 1 87 ? 11.947 10.066 -10.989 1.00 39.49 89 LEU B O 1
ATOM 1404 N N . ASP B 1 88 ? 13.091 8.142 -10.795 1.00 40.67 90 ASP B N 1
ATOM 1405 C CA . ASP B 1 88 ? 12.039 7.491 -10.029 1.00 41.52 90 ASP B CA 1
ATOM 1406 C C . ASP B 1 88 ? 12.677 6.383 -9.223 1.00 40.74 90 ASP B C 1
ATOM 1407 O O . ASP B 1 88 ? 12.977 5.325 -9.760 1.00 41.29 90 ASP B O 1
ATOM 1412 N N . LYS B 1 89 ? 12.909 6.643 -7.937 1.00 39.78 91 LYS B N 1
ATOM 1413 C CA . LYS B 1 89 ? 13.551 5.676 -7.049 1.00 39.40 91 LYS B CA 1
ATOM 1414 C C . LYS B 1 89 ? 12.729 5.343 -5.800 1.00 38.36 91 LYS B C 1
ATOM 1415 O O . LYS B 1 89 ? 11.932 6.150 -5.326 1.00 37.55 91 LYS B O 1
ATOM 1421 N N . ALA B 1 90 ? 12.981 4.152 -5.252 1.00 37.64 92 ALA B N 1
ATOM 1422 C CA . ALA B 1 90 ? 12.329 3.643 -4.033 1.00 36.74 92 ALA B CA 1
ATOM 1423 C C . ALA B 1 90 ? 13.379 3.396 -2.930 1.00 36.83 92 ALA B C 1
ATOM 1424 O O . ALA B 1 90 ? 14.402 2.759 -3.175 1.00 36.85 92 ALA B O 1
ATOM 1426 N N . LEU B 1 91 ? 13.131 3.916 -1.726 1.00 36.52 93 LEU B N 1
ATOM 1427 C CA . LEU B 1 91 ? 14.042 3.730 -0.597 1.00 36.10 93 LEU B CA 1
ATOM 1428 C C . LEU B 1 91 ? 13.298 3.033 0.523 1.00 35.82 93 LEU B C 1
ATOM 1429 O O . LEU B 1 91 ? 12.374 3.596 1.080 1.00 36.46 93 LEU B O 1
ATOM 1434 N N . ASP B 1 92 ? 13.681 1.804 0.845 1.00 35.95 94 ASP B N 1
ATOM 1435 C CA . ASP B 1 92 ? 13.004 1.070 1.920 1.00 36.79 94 ASP B CA 1
ATOM 1436 C C . ASP B 1 92 ? 13.547 1.499 3.268 1.00 35.55 94 ASP B C 1
ATOM 1437 O O . ASP B 1 92 ? 14.676 1.158 3.654 1.00 35.83 94 ASP B O 1
ATOM 1442 N N . LEU B 1 93 ? 12.768 2.317 3.955 1.00 33.66 95 LEU B N 1
ATOM 1443 C CA . LEU B 1 93 ? 13.185 2.807 5.248 1.00 32.13 95 LEU B CA 1
ATOM 1444 C C . LEU B 1 93 ? 12.840 1.844 6.360 1.00 30.89 95 LEU B C 1
ATOM 1445 O O . LEU B 1 93 ? 11.667 1.616 6.647 1.00 29.09 95 LEU B O 1
ATOM 1450 N N . ARG B 1 94 ? 13.878 1.288 6.982 1.00 31.08 96 ARG B N 1
ATOM 1451 C CA . ARG B 1 94 ? 13.726 0.360 8.097 1.00 31.56 96 ARG B CA 1
ATOM 1452 C C . ARG B 1 94 ? 14.177 1.096 9.361 1.00 31.85 96 ARG B C 1
ATOM 1453 O O . ARG B 1 94 ? 15.161 1.832 9.339 1.00 31.56 96 ARG B O 1
ATOM 1461 N N . ILE B 1 95 ? 13.412 0.974 10.439 1.00 32.13 97 ILE B N 1
ATOM 1462 C CA . ILE B 1 95 ? 13.759 1.666 11.671 1.00 32.56 97 ILE B CA 1
ATOM 1463 C C . ILE B 1 95 ? 14.150 0.692 12.769 1.00 34.88 97 ILE B C 1
ATOM 1464 O O . ILE B 1 95 ? 13.391 -0.214 13.124 1.00 35.34 97 ILE B O 1
ATOM 1469 N N . LEU B 1 96 ? 15.352 0.888 13.298 1.00 36.46 98 LEU B N 1
ATOM 1470 C CA . LEU B 1 96 ? 15.875 0.039 14.354 1.00 37.82 98 LEU B CA 1
ATOM 1471 C C . LEU B 1 96 ? 15.261 0.340 15.718 1.00 37.28 98 LEU B C 1
ATOM 1472 O O . LEU B 1 96 ? 15.215 1.479 16.169 1.00 36.70 98 LEU B O 1
ATOM 1477 N N . GLU B 1 97 ? 14.721 -0.704 16.331 1.00 37.95 99 GLU B N 1
ATOM 1478 C CA . GLU B 1 97 ? 14.109 -0.623 17.646 1.00 38.08 99 GLU B CA 1
ATOM 1479 C C . GLU B 1 97 ? 14.915 -1.505 18.579 1.00 39.17 99 GLU B C 1
ATOM 1480 O O . GLU B 1 97 ? 15.213 -2.669 18.190 1.00 39.87 99 GLU B O 1
#